Protein AF-W6KT98-F1 (afdb_monomer)

Nearest PDB structures (foldseek):
  7ukf-assembly1_A  TM=5.021E-01  e=7.028E-02  Homo sapiens
  8vch-assembly1_D  TM=4.682E-01  e=1.163E+00  Rattus norvegicus
  5wie-assembly1_B  TM=5.072E-01  e=1.696E+00  Rattus norvegicus
  7wf4-assembly1_D  TM=5.055E-01  e=7.282E+00  Homo sapiens

Foldseek 3Di:
DDDDDDPPDDPPPPDDDPCPVVVVVLVLLVLVLVVVVVPDPVVSLVVLVVLLVLLVVLVVLVVVQVVVQVDPDLQSRASPDPSLVSQLVSLVVLVVVLVVSLVSDPCNVVSCPDPVVVLSCQASVLSPVLVVVCVVPVVSRSHDGPSVSSVVVSVSSVVSSCVDPVNVVVVVVVVVVVVVVVVVVVVVVVVVVVVVVVVVVVVPPDD

Solvent-accessible surface area (backbone atoms only — not comparable to full-atom values): 11878 Å² total; per-residue (Å²): 133,80,91,79,78,82,81,87,77,79,85,78,79,88,74,82,85,83,52,73,71,58,51,59,64,52,44,57,58,46,50,54,35,52,62,46,42,75,77,36,76,67,56,30,53,50,51,52,50,51,52,41,49,51,49,50,48,51,41,49,50,52,53,51,37,57,59,72,58,79,55,94,48,67,88,74,38,55,50,53,76,68,56,40,53,53,48,30,53,49,29,51,52,55,43,52,50,52,52,53,50,51,71,72,43,89,56,47,68,62,49,57,71,28,70,69,42,48,47,49,48,63,31,22,50,57,41,42,53,30,48,58,41,36,75,81,39,71,74,34,50,39,66,80,67,63,49,73,56,50,56,58,55,43,53,50,49,50,54,54,51,57,67,32,70,70,46,43,51,48,50,54,50,52,50,54,50,49,52,51,51,50,54,50,52,54,50,54,52,51,52,52,52,51,50,52,60,57,55,61,63,72,72,74,78,83,129

Radius of gyration: 26.31 Å; Cα contacts (8 Å, |Δi|>4): 133; chains: 1; bounding box: 46×87×70 Å

Sequence (207 aa):
MLVNVLDCRTRVYYGDKHYSKQRKSVRSLRKFIEFLDQQHSSISIFGLLLHSFMEITSVGIYVWVLQSNHSQDIKKFTWGTSMFNVEVVFNAIFFLEWVLLFFLEEDKKRYFFSWLSFVNIMTSVPMIVLGVGALFNSNYRWGWVPMYLRVWWINNCVCVLLDYPQIVRCMVDMYRETCRFFSRLFRSHLYLYRNLSNGSVLHGKIH

Mean predicted aligned error: 14.94 Å

pLDDT: mean 70.17, std 17.93, range [27.48, 93.06]

Secondary structure (DSSP, 8-state):
----------------SS-TTHHHHHHHHHHHHHHHHTT-HHHHHHHHHHHHHHHHHHHHHHHHHHHHT----GGG----HHHHHHHHHHHHHHHHHHHHHHHH-S-HHHHHTSHHHHHHHHHHHHHHHHHHHHHH-GGGGG----GGGGHHHHHHHHHHHHTSHHHHHHHHHHHHHHHHHHHHHHHHHHHHHHHHHHHTTSSS---

Structure (mmCIF, N/CA/C/O backbone):
data_AF-W6KT98-F1
#
_entry.id   AF-W6KT98-F1
#
loop_
_atom_site.group_PDB
_atom_site.id
_atom_site.type_symbol
_atom_site.label_atom_id
_atom_site.label_alt_id
_atom_site.label_comp_id
_atom_site.label_asym_id
_atom_site.label_entity_id
_atom_site.label_seq_id
_atom_site.pdbx_PDB_ins_code
_atom_site.Cartn_x
_atom_site.Cartn_y
_atom_site.Cartn_z
_atom_site.occupancy
_atom_site.B_iso_or_equiv
_atom_site.auth_seq_id
_atom_site.auth_comp_id
_atom_site.auth_asym_id
_atom_site.auth_atom_id
_atom_site.pdbx_PDB_model_num
ATOM 1 N N . MET A 1 1 ? -18.967 18.847 49.515 1.00 30.61 1 MET A N 1
ATOM 2 C CA . MET A 1 1 ? -18.255 17.637 49.959 1.00 30.61 1 MET A CA 1
ATOM 3 C C . MET A 1 1 ? -18.835 16.475 49.168 1.00 30.61 1 MET A C 1
ATOM 5 O O . MET A 1 1 ? -20.015 16.220 49.319 1.00 30.61 1 MET A O 1
ATOM 9 N N . LEU A 1 2 ? -18.022 15.922 48.256 1.00 27.48 2 LEU A N 1
ATOM 10 C CA . LEU A 1 2 ? -18.089 14.579 47.644 1.00 27.48 2 LEU A CA 1
ATOM 11 C C . LEU A 1 2 ? -19.420 14.167 46.976 1.00 27.48 2 LEU A C 1
ATOM 13 O O . LEU A 1 2 ? -20.413 13.890 47.629 1.00 27.48 2 LEU A O 1
ATOM 17 N N . VAL A 1 3 ? -19.504 14.233 45.642 1.00 35.09 3 VAL A N 1
ATOM 18 C CA . VAL A 1 3 ? -19.128 13.133 44.723 1.00 35.09 3 VAL A CA 1
ATOM 19 C C . VAL A 1 3 ? -19.853 11.846 45.101 1.00 35.09 3 VAL A C 1
ATOM 21 O O . VAL A 1 3 ? -19.394 11.117 45.969 1.00 35.09 3 VAL A O 1
ATOM 24 N N . ASN A 1 4 ? -20.931 11.539 44.380 1.00 29.14 4 ASN A N 1
ATOM 25 C CA . ASN A 1 4 ? -21.319 10.157 44.159 1.00 29.14 4 ASN A CA 1
ATOM 26 C C . ASN A 1 4 ? -21.681 9.949 42.685 1.00 29.14 4 ASN A C 1
ATOM 28 O O . ASN A 1 4 ? -22.719 10.392 42.207 1.00 29.14 4 ASN A O 1
ATOM 32 N N . VAL A 1 5 ? -20.726 9.310 42.000 1.00 34.66 5 VAL A N 1
ATOM 33 C CA . VAL A 1 5 ? -20.946 8.141 41.138 1.00 34.66 5 VAL A CA 1
ATOM 34 C C . VAL A 1 5 ? -21.940 8.393 39.999 1.00 34.66 5 VAL A C 1
ATOM 36 O O . VAL A 1 5 ? -23.138 8.189 40.126 1.00 34.66 5 VAL A O 1
ATOM 39 N N . LEU A 1 6 ? -21.464 8.954 38.882 1.00 32.56 6 LEU A N 1
ATOM 40 C CA . LEU A 1 6 ? -21.209 8.156 37.670 1.00 32.56 6 LEU A CA 1
ATOM 41 C C . LEU A 1 6 ? -22.359 7.182 37.394 1.00 32.56 6 LEU A C 1
ATOM 43 O O . LEU A 1 6 ? -22.221 5.969 37.555 1.00 32.56 6 LEU A O 1
ATOM 47 N N . ASP A 1 7 ? -23.485 7.758 36.968 1.00 31.22 7 ASP A N 1
ATOM 48 C CA . ASP A 1 7 ? -24.572 7.020 36.349 1.00 31.22 7 ASP A CA 1
ATOM 49 C C . ASP A 1 7 ? -24.042 6.350 35.077 1.00 31.22 7 ASP A C 1
ATOM 51 O O . ASP A 1 7 ? -23.757 6.947 34.033 1.00 31.22 7 ASP A O 1
ATOM 55 N N . CYS A 1 8 ? -23.797 5.066 35.264 1.00 35.16 8 CYS A N 1
ATOM 56 C CA . CYS A 1 8 ? -23.264 4.103 34.342 1.00 35.16 8 CYS A CA 1
ATOM 57 C C . CYS A 1 8 ? -24.349 3.727 33.327 1.00 35.16 8 CYS A C 1
ATOM 59 O O . CYS A 1 8 ? -24.854 2.611 33.390 1.00 35.16 8 CYS A O 1
ATOM 61 N N . ARG A 1 9 ? -24.757 4.621 32.406 1.00 32.59 9 ARG A N 1
ATOM 62 C CA . ARG A 1 9 ? -25.671 4.229 31.304 1.00 32.59 9 ARG A CA 1
ATOM 63 C C . ARG A 1 9 ? -25.881 5.244 30.173 1.00 32.59 9 ARG A C 1
ATOM 65 O O . ARG A 1 9 ? -27.004 5.534 29.787 1.00 32.59 9 ARG A O 1
ATOM 72 N N . THR A 1 10 ? -24.823 5.660 29.486 1.00 33.00 10 THR A N 1
ATOM 73 C CA . THR A 1 10 ? -24.976 6.159 28.103 1.00 33.00 10 THR A CA 1
ATOM 74 C C . THR A 1 10 ? -24.044 5.409 27.170 1.00 33.00 10 THR A C 1
ATOM 76 O O . THR A 1 10 ? -22.991 5.892 26.761 1.00 33.00 10 THR A O 1
ATOM 79 N N . ARG A 1 11 ? -24.450 4.179 26.832 1.00 32.22 11 ARG A N 1
ATOM 80 C CA . ARG A 1 11 ? -23.954 3.465 25.653 1.00 32.22 11 ARG A CA 1
ATOM 81 C C . ARG A 1 11 ? -24.539 4.192 24.438 1.00 32.22 11 ARG A C 1
ATOM 83 O O . ARG A 1 11 ? -25.644 3.886 24.002 1.00 32.22 11 ARG A O 1
ATOM 90 N N . VAL A 1 12 ? -23.846 5.222 23.959 1.00 35.53 12 VAL A N 1
ATOM 91 C CA . VAL A 1 12 ? -24.268 5.969 22.772 1.00 35.53 12 VAL A CA 1
ATOM 92 C C . VAL A 1 12 ? -24.052 5.071 21.554 1.00 35.53 12 VAL A C 1
ATOM 94 O O . VAL A 1 12 ? -22.944 4.935 21.043 1.00 35.53 12 VAL A O 1
ATOM 97 N N . TYR A 1 13 ? -25.122 4.399 21.129 1.00 36.22 13 TYR A N 1
ATOM 98 C CA . TYR A 1 13 ? -25.202 3.694 19.855 1.00 36.22 13 TYR A CA 1
ATOM 99 C C . TYR A 1 13 ? -25.266 4.733 18.724 1.00 36.22 13 TYR A C 1
ATOM 101 O O . TYR A 1 13 ? -26.342 5.078 18.246 1.00 36.22 13 TYR A O 1
ATOM 109 N N . TYR A 1 14 ? -24.112 5.235 18.278 1.00 35.78 14 TYR A N 1
ATOM 110 C CA . TYR A 1 14 ? -24.014 5.885 16.969 1.00 35.78 14 TYR A CA 1
ATOM 111 C C . TYR A 1 14 ? -23.917 4.806 15.898 1.00 35.78 14 TYR A C 1
ATOM 113 O O . TYR A 1 14 ? -22.847 4.402 15.452 1.00 35.78 14 TYR A O 1
ATOM 121 N N . GLY A 1 15 ? -25.070 4.298 15.505 1.00 47.78 15 GLY A N 1
ATOM 122 C CA . GLY A 1 15 ? -25.183 3.508 14.302 1.00 47.78 15 GLY A CA 1
ATOM 123 C C . GLY A 1 15 ? -26.566 3.705 13.749 1.00 47.78 15 GLY A C 1
ATOM 124 O O . GLY A 1 15 ? -27.489 3.090 14.261 1.00 47.78 15 GLY A O 1
ATOM 125 N N . ASP A 1 16 ? -26.701 4.504 12.688 1.00 36.25 16 ASP A N 1
ATOM 126 C CA . ASP A 1 16 ? -27.727 4.151 11.723 1.00 36.25 16 ASP A CA 1
ATOM 127 C C . ASP A 1 16 ? -27.457 4.600 10.276 1.00 36.25 16 ASP A C 1
ATOM 129 O O . ASP A 1 16 ? -27.224 5.759 9.940 1.00 36.25 16 ASP A O 1
ATOM 133 N N . LYS A 1 17 ? -27.535 3.573 9.428 1.00 34.72 17 LY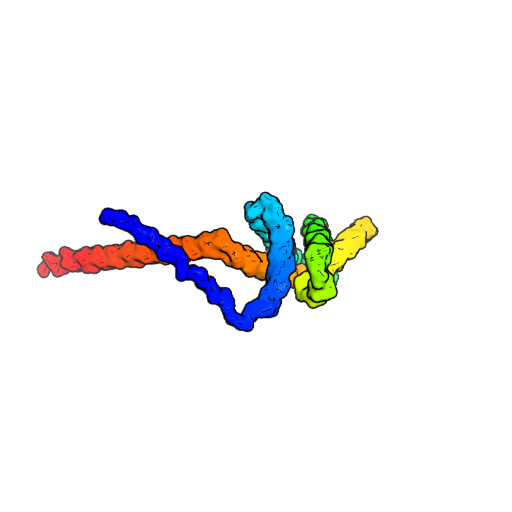S A N 1
ATOM 134 C CA . LYS A 1 17 ? -27.972 3.522 8.025 1.00 34.72 17 LYS A CA 1
ATOM 135 C C . LYS A 1 17 ? -27.060 3.957 6.877 1.00 34.72 17 LYS A C 1
ATOM 137 O O . LYS A 1 17 ? -27.151 3.299 5.843 1.00 34.72 17 LYS A O 1
ATOM 142 N N . HIS A 1 18 ? -26.104 4.876 7.023 1.00 36.34 18 HIS A N 1
ATOM 143 C CA . HIS A 1 18 ? -25.183 5.182 5.900 1.00 36.34 18 HIS A CA 1
ATOM 144 C C . HIS A 1 18 ? -23.906 4.314 5.827 1.00 36.34 18 HIS A C 1
ATOM 146 O O . HIS A 1 18 ? -23.248 4.265 4.790 1.00 36.34 18 HIS A O 1
ATOM 152 N N . TYR A 1 19 ? -23.595 3.542 6.875 1.00 42.06 19 TYR A N 1
ATOM 153 C CA . TYR A 1 19 ? -22.305 2.842 7.036 1.00 42.06 19 TYR A CA 1
ATOM 154 C C . TYR A 1 19 ? -22.307 1.338 6.698 1.00 42.06 19 TYR A C 1
ATOM 156 O O . TYR A 1 19 ? -21.303 0.647 6.885 1.00 42.06 19 TYR A O 1
ATOM 164 N N . SER A 1 20 ? -23.412 0.777 6.196 1.00 38.91 20 SER A N 1
ATOM 165 C CA . SER A 1 20 ? -23.552 -0.683 6.027 1.00 38.91 20 SER A CA 1
ATOM 166 C C . SER A 1 20 ? -22.612 -1.289 4.970 1.00 38.91 20 SER A C 1
ATOM 168 O O . SER A 1 20 ? -22.217 -2.452 5.096 1.00 38.91 20 SER A O 1
ATOM 170 N N . LYS A 1 21 ? -22.199 -0.510 3.957 1.00 45.62 21 LYS A N 1
ATOM 171 C CA . LYS A 1 21 ? -21.169 -0.922 2.984 1.00 45.62 21 LYS A CA 1
ATOM 172 C C . LYS A 1 21 ? -19.755 -0.853 3.571 1.00 45.62 21 LYS A C 1
ATOM 174 O O . LYS A 1 21 ? -18.998 -1.804 3.397 1.00 45.62 21 LYS A O 1
ATOM 179 N N . GLN A 1 22 ? -19.435 0.206 4.318 1.00 45.59 22 GLN A N 1
ATOM 180 C CA . GLN A 1 22 ? -18.117 0.415 4.936 1.00 45.59 22 GLN A CA 1
ATOM 181 C C . GLN A 1 22 ? -17.840 -0.595 6.063 1.00 45.59 22 GLN A C 1
ATOM 183 O O . GLN A 1 22 ? -16.713 -1.037 6.254 1.00 45.59 22 GLN A O 1
ATOM 188 N N . ARG A 1 23 ? -18.890 -1.086 6.737 1.00 49.34 23 ARG A N 1
ATOM 189 C CA . ARG A 1 23 ? -18.781 -2.140 7.759 1.00 49.34 23 ARG A CA 1
ATOM 190 C C . ARG A 1 23 ? -18.145 -3.439 7.258 1.00 49.34 23 ARG A C 1
ATOM 192 O O . ARG A 1 23 ? -17.562 -4.157 8.060 1.00 49.34 23 ARG A O 1
ATOM 199 N N . LYS A 1 24 ? -18.275 -3.778 5.970 1.00 52.25 24 LYS A N 1
ATOM 200 C CA . LYS A 1 24 ? -17.775 -5.055 5.424 1.00 52.25 24 LYS A CA 1
ATOM 201 C C . LYS A 1 24 ? -16.270 -5.037 5.171 1.00 52.25 24 LYS A C 1
ATOM 203 O O . LYS A 1 24 ? -15.622 -6.029 5.466 1.00 52.25 24 LYS A O 1
ATOM 208 N N . SER A 1 25 ? -15.728 -3.922 4.684 1.00 51.62 25 SER A N 1
ATOM 209 C CA . SER A 1 25 ? -14.281 -3.721 4.547 1.00 51.62 25 SER A CA 1
ATOM 210 C C . SER A 1 25 ? -13.599 -3.527 5.898 1.00 51.62 25 SER A C 1
ATOM 212 O O . SER A 1 25 ? -12.539 -4.085 6.151 1.00 51.62 25 SER A O 1
ATOM 214 N N . VAL A 1 26 ? -14.245 -2.785 6.800 1.00 53.91 26 VAL A N 1
ATOM 215 C CA . VAL A 1 26 ? -13.777 -2.610 8.180 1.00 53.91 26 VAL A CA 1
ATOM 216 C C . VAL A 1 26 ? -13.751 -3.950 8.922 1.00 53.91 26 VAL A C 1
ATOM 218 O O . VAL A 1 26 ? -12.885 -4.155 9.764 1.00 53.91 26 VAL A O 1
ATOM 221 N N . ARG A 1 27 ? -14.642 -4.896 8.587 1.00 55.66 27 ARG A N 1
ATOM 222 C CA . ARG A 1 27 ? -14.673 -6.231 9.203 1.00 55.66 27 ARG A CA 1
ATOM 223 C C . ARG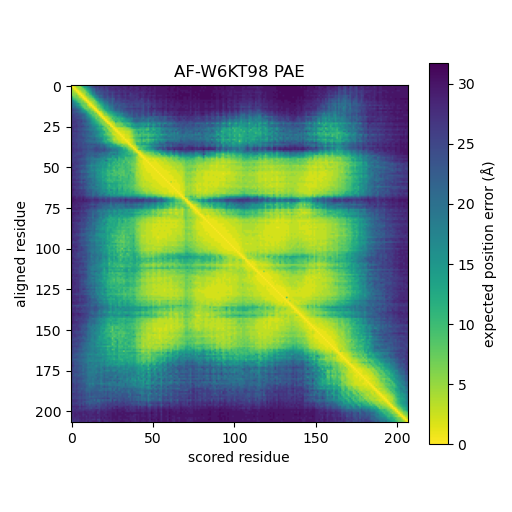 A 1 27 ? -13.430 -7.069 8.897 1.00 55.66 27 ARG A C 1
ATOM 225 O O . ARG A 1 27 ? -12.999 -7.772 9.797 1.00 55.66 27 ARG A O 1
ATOM 232 N N . SER A 1 28 ? -12.842 -6.993 7.702 1.00 57.75 28 SER A N 1
ATOM 233 C CA . SER A 1 28 ? -11.657 -7.806 7.373 1.00 57.75 28 SER A CA 1
ATOM 234 C C . SER A 1 28 ? -10.399 -7.310 8.091 1.00 57.75 28 SER A C 1
ATOM 236 O O . SER A 1 28 ? -9.664 -8.101 8.672 1.00 57.75 28 SER A O 1
ATOM 238 N N . LEU A 1 29 ? -10.198 -5.987 8.146 1.00 59.06 29 LEU A N 1
ATOM 239 C CA . LEU A 1 29 ? -9.142 -5.382 8.971 1.00 59.06 29 LEU A CA 1
ATOM 240 C C . LEU A 1 29 ? -9.397 -5.612 10.464 1.00 59.06 29 LEU A C 1
ATOM 242 O O . LEU A 1 29 ? -8.475 -5.901 11.216 1.00 59.06 29 LEU A O 1
ATOM 246 N N . ARG A 1 30 ? -10.656 -5.546 10.909 1.00 58.66 30 ARG A N 1
ATOM 247 C CA . ARG A 1 30 ? -11.007 -5.863 12.295 1.00 58.66 30 ARG A CA 1
ATOM 248 C C . ARG A 1 30 ? -10.758 -7.334 12.627 1.00 58.66 30 ARG A C 1
ATOM 250 O O . ARG A 1 30 ? -10.292 -7.586 13.720 1.00 58.66 30 ARG A O 1
ATOM 257 N N . LYS A 1 31 ? -10.981 -8.277 11.707 1.00 60.28 31 LYS A N 1
ATOM 258 C CA . LYS A 1 31 ? -10.652 -9.702 11.895 1.00 60.28 31 LYS A CA 1
ATOM 259 C C . LYS A 1 31 ? -9.145 -9.948 12.009 1.00 60.28 31 LYS A C 1
ATOM 261 O O . LYS A 1 31 ? -8.730 -10.769 12.815 1.00 60.28 31 LYS A O 1
ATOM 266 N N . PHE A 1 32 ? -8.326 -9.219 11.253 1.00 59.78 32 PHE A N 1
ATOM 267 C CA . PHE A 1 32 ? -6.866 -9.229 11.420 1.00 59.78 32 PHE A CA 1
ATOM 268 C C . PHE A 1 32 ? -6.441 -8.755 12.801 1.00 59.78 32 PHE A C 1
ATOM 270 O O . PHE A 1 32 ? -5.630 -9.387 13.469 1.00 59.78 32 PHE A O 1
ATOM 277 N N . ILE A 1 33 ? -7.033 -7.643 13.230 1.00 58.75 33 ILE A N 1
ATOM 278 C CA . ILE A 1 33 ? -6.798 -7.072 14.548 1.00 58.75 33 ILE A CA 1
ATOM 279 C C . ILE A 1 33 ? -7.309 -8.032 15.618 1.00 58.75 33 ILE A C 1
ATOM 281 O O . ILE A 1 33 ? -6.566 -8.266 16.548 1.00 58.75 33 ILE A O 1
ATOM 285 N N . GLU A 1 34 ? -8.493 -8.634 15.482 1.00 57.25 34 GLU A N 1
ATOM 286 C CA . GLU A 1 34 ? -9.053 -9.635 16.409 1.00 57.25 34 GLU A CA 1
ATOM 287 C C . GLU A 1 34 ? -8.176 -10.895 16.493 1.00 57.25 34 GLU A C 1
ATOM 289 O O . GLU A 1 34 ? -8.015 -11.464 17.568 1.00 57.25 34 GLU A O 1
ATOM 294 N N . PHE A 1 35 ? -7.550 -11.305 15.387 1.00 56.81 35 PHE A N 1
ATOM 295 C CA . PHE A 1 35 ? -6.552 -12.374 15.390 1.00 56.81 35 PHE A CA 1
ATOM 296 C C . PHE A 1 35 ? -5.273 -11.963 16.143 1.00 56.81 35 PHE A C 1
ATOM 298 O O . PHE A 1 35 ? -4.755 -12.738 16.942 1.00 56.81 35 PHE A O 1
ATOM 305 N N . LEU A 1 36 ? -4.791 -10.728 15.959 1.00 51.81 36 LEU A N 1
ATOM 306 C CA . LEU A 1 36 ? -3.693 -10.163 16.762 1.00 51.81 36 LEU A CA 1
ATOM 307 C C . LEU A 1 36 ? -4.096 -9.917 18.235 1.00 51.81 36 LEU A C 1
ATOM 309 O O . LEU A 1 36 ? -3.251 -9.950 19.131 1.00 51.81 36 LEU A O 1
ATOM 313 N N . ASP A 1 37 ? -5.383 -9.679 18.494 1.00 48.16 37 ASP A N 1
ATOM 314 C CA . ASP A 1 37 ? -5.988 -9.384 19.799 1.00 48.16 37 ASP A CA 1
ATOM 315 C C . ASP A 1 37 ? -6.080 -10.626 20.686 1.00 48.16 37 ASP A C 1
ATOM 317 O O . ASP A 1 37 ? -6.163 -10.505 21.906 1.00 48.16 37 ASP A O 1
ATOM 321 N N . GLN A 1 38 ? -5.968 -11.827 20.107 1.00 49.34 38 GLN A N 1
ATOM 322 C CA . GLN A 1 38 ? -6.012 -13.079 20.860 1.00 49.34 38 GLN A CA 1
ATOM 323 C C . GLN A 1 38 ? -4.875 -13.214 21.894 1.00 49.34 38 GLN A C 1
ATOM 325 O O . GLN A 1 38 ? -4.933 -14.121 22.723 1.00 49.34 38 GLN A O 1
ATOM 330 N N . GLN A 1 39 ? -3.889 -12.298 21.917 1.00 45.81 39 GLN A N 1
ATOM 331 C CA . GLN A 1 39 ? -2.902 -12.246 22.999 1.00 45.81 39 GLN A CA 1
ATOM 332 C C . GLN A 1 39 ? -2.524 -10.863 23.568 1.00 45.81 39 GLN A C 1
ATOM 334 O O . GLN A 1 39 ? -2.200 -10.832 24.751 1.00 45.81 39 GLN A O 1
ATOM 339 N N . HIS A 1 40 ? -2.595 -9.720 22.861 1.00 49.78 40 HIS A N 1
ATOM 340 C CA . HIS A 1 40 ? -2.201 -8.421 23.455 1.00 49.78 40 HIS A CA 1
ATOM 341 C C . HIS A 1 40 ? -2.820 -7.175 22.768 1.00 49.78 40 HIS A C 1
ATOM 343 O O . HIS A 1 40 ? -2.378 -6.758 21.698 1.00 49.78 40 HIS A O 1
ATOM 349 N N . SER A 1 41 ? -3.740 -6.486 23.458 1.00 56.66 41 SER A N 1
ATOM 350 C CA . SER A 1 41 ? -4.435 -5.242 23.031 1.00 56.66 41 SER A CA 1
ATOM 351 C C . SER A 1 41 ? -3.522 -4.094 22.541 1.00 56.66 41 SER A C 1
ATOM 353 O O . SER A 1 41 ? -3.924 -3.296 21.695 1.00 56.66 41 SER A O 1
ATOM 355 N N . SER A 1 42 ? -2.274 -4.012 23.018 1.00 58.84 42 SER A N 1
ATOM 356 C CA . SER A 1 42 ? -1.310 -2.988 22.576 1.00 58.84 42 SER A CA 1
ATOM 357 C C . SER A 1 42 ? -0.592 -3.346 21.268 1.00 58.84 42 SER A C 1
ATOM 359 O O . SER A 1 42 ? -0.173 -2.454 20.530 1.00 58.84 42 SER A O 1
ATOM 361 N N . ILE A 1 43 ? -0.444 -4.641 20.965 1.00 61.22 43 ILE A N 1
ATOM 362 C CA . ILE A 1 43 ? 0.289 -5.123 19.783 1.00 61.22 43 ILE A CA 1
ATOM 363 C C . ILE A 1 43 ? -0.542 -4.903 18.516 1.00 61.22 43 ILE A C 1
ATOM 365 O O . ILE A 1 43 ? 0.007 -4.534 17.480 1.00 61.22 43 ILE A O 1
ATOM 369 N N . SER A 1 44 ? -1.866 -5.039 18.602 1.00 66.31 44 SER A N 1
ATOM 370 C CA . SER A 1 44 ? -2.768 -4.814 17.469 1.00 66.31 44 SER A CA 1
ATOM 371 C C . SER A 1 44 ? -2.826 -3.341 17.039 1.00 66.31 44 SER A C 1
ATOM 373 O O . SER A 1 44 ? -2.804 -3.049 15.844 1.00 66.31 44 SER A O 1
ATOM 375 N N . ILE A 1 45 ? -2.796 -2.401 17.991 1.00 68.75 45 ILE A N 1
ATOM 376 C CA . ILE A 1 45 ? -2.711 -0.959 17.700 1.00 68.75 45 ILE A CA 1
ATOM 377 C C . ILE A 1 45 ? -1.353 -0.610 17.098 1.00 68.75 45 ILE A C 1
ATOM 379 O O . ILE A 1 45 ? -1.295 0.123 16.114 1.00 68.75 45 ILE A O 1
ATOM 383 N N . PHE A 1 46 ? -0.264 -1.145 17.657 1.00 75.88 46 PHE A N 1
ATOM 384 C CA . PHE A 1 46 ? 1.073 -0.922 17.112 1.00 75.88 46 PHE A CA 1
ATOM 385 C C . PHE A 1 46 ? 1.197 -1.463 15.683 1.00 75.88 46 PHE A C 1
ATOM 387 O O . PHE A 1 46 ? 1.709 -0.762 14.815 1.00 75.88 46 PHE A O 1
ATOM 394 N N . GLY A 1 47 ? 0.664 -2.657 15.410 1.00 75.94 47 GLY A N 1
ATOM 395 C CA . GLY A 1 47 ? 0.612 -3.232 14.066 1.00 75.94 47 GLY A CA 1
ATOM 396 C C . GLY A 1 47 ? -0.188 -2.369 13.090 1.00 75.94 47 GLY A C 1
ATOM 397 O O . GLY A 1 47 ? 0.292 -2.081 11.996 1.00 75.94 47 GLY A O 1
ATOM 398 N N . LEU A 1 48 ? -1.361 -1.874 13.502 1.00 76.62 48 LEU A N 1
ATOM 399 C CA . LEU A 1 48 ? -2.179 -0.982 12.675 1.00 76.62 48 LEU A CA 1
ATOM 400 C C . LEU A 1 48 ? -1.485 0.363 12.408 1.00 76.62 48 LEU A C 1
ATOM 402 O O . LEU A 1 48 ? -1.545 0.873 11.288 1.00 76.62 48 LEU A O 1
ATOM 406 N N . LEU A 1 49 ? -0.815 0.938 13.410 1.00 81.19 49 LEU A N 1
ATOM 407 C CA . LEU A 1 49 ? -0.040 2.172 13.264 1.00 81.19 49 LEU A CA 1
ATOM 408 C C . LEU A 1 49 ? 1.170 1.974 12.351 1.00 81.19 49 LEU A C 1
ATOM 410 O O . LEU A 1 49 ? 1.410 2.810 11.484 1.00 81.19 49 LE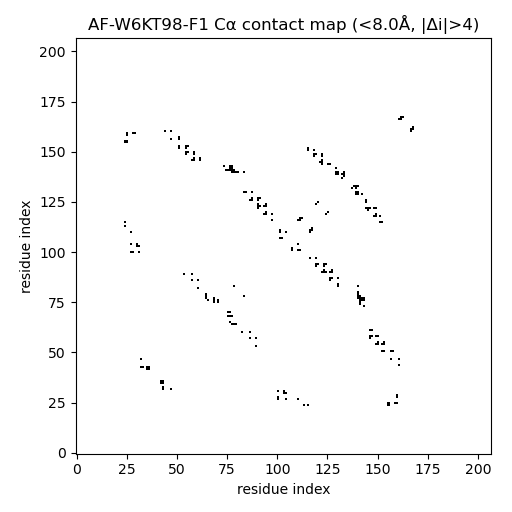U A O 1
ATOM 414 N N . LEU A 1 50 ? 1.898 0.866 12.507 1.00 85.25 50 LEU A N 1
ATOM 415 C CA . LEU A 1 50 ? 3.036 0.523 11.660 1.00 85.25 50 LEU A CA 1
ATOM 416 C C . LEU A 1 50 ? 2.593 0.319 10.208 1.00 85.25 50 LEU A C 1
ATOM 418 O O . LEU A 1 50 ? 3.197 0.892 9.305 1.00 85.25 50 LEU A O 1
ATOM 422 N N . HIS A 1 51 ? 1.508 -0.425 9.983 1.00 85.81 51 HIS A N 1
ATOM 423 C CA . HIS A 1 51 ? 0.920 -0.600 8.656 1.00 85.81 51 HIS A CA 1
ATOM 424 C C . HIS A 1 51 ? 0.502 0.745 8.046 1.00 85.81 51 HIS A C 1
ATOM 426 O O . HIS A 1 51 ? 0.886 1.068 6.924 1.00 85.81 5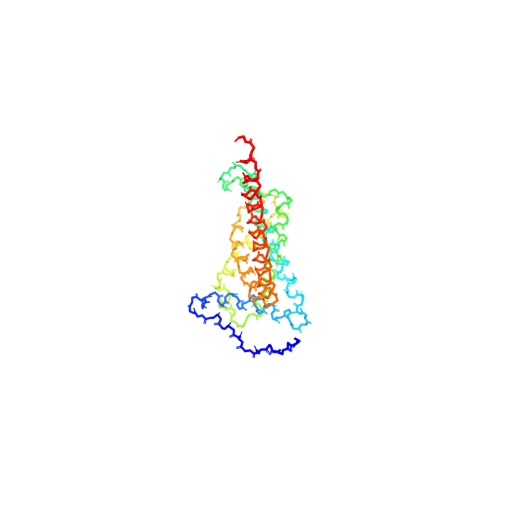1 HIS A O 1
ATOM 432 N N . SER A 1 52 ? -0.191 1.587 8.820 1.00 83.00 52 SER A N 1
ATOM 433 C CA . SER A 1 52 ? -0.583 2.934 8.381 1.00 83.00 52 SER A CA 1
ATOM 434 C C . SER A 1 52 ? 0.630 3.795 8.020 1.00 83.00 52 SER A C 1
ATOM 436 O O . SER A 1 52 ? 0.608 4.505 7.018 1.00 83.00 52 SER A O 1
ATOM 438 N N . PHE A 1 53 ? 1.701 3.725 8.812 1.00 87.56 53 PHE A N 1
ATOM 439 C CA . PHE A 1 53 ? 2.939 4.455 8.561 1.00 87.56 53 PHE A CA 1
ATOM 440 C C . PHE A 1 53 ? 3.632 3.980 7.280 1.00 87.56 53 PHE A C 1
ATOM 442 O O . PHE A 1 53 ? 4.078 4.812 6.488 1.00 87.56 53 PHE A O 1
ATOM 449 N N . MET A 1 54 ? 3.686 2.668 7.036 1.00 89.19 54 MET A N 1
ATOM 450 C CA . MET A 1 54 ? 4.224 2.114 5.790 1.00 89.19 54 MET A CA 1
ATOM 451 C C . MET A 1 54 ? 3.406 2.569 4.575 1.00 89.19 54 MET A C 1
ATOM 453 O O . MET A 1 54 ? 3.991 3.007 3.587 1.00 89.19 54 MET A O 1
ATOM 457 N N . GLU A 1 55 ? 2.070 2.541 4.651 1.00 86.69 55 GLU A N 1
ATOM 458 C CA . GLU A 1 55 ? 1.197 3.005 3.560 1.00 86.69 55 GLU A CA 1
ATOM 459 C C . GLU A 1 55 ? 1.376 4.508 3.285 1.00 86.69 55 GLU A C 1
ATOM 461 O O . GLU A 1 55 ? 1.515 4.922 2.133 1.00 86.69 55 GLU A O 1
ATOM 466 N N . ILE A 1 56 ? 1.459 5.338 4.335 1.00 89.25 56 ILE A N 1
ATOM 467 C CA . ILE A 1 56 ? 1.754 6.777 4.207 1.00 89.25 56 ILE A CA 1
ATOM 468 C C . ILE A 1 56 ? 3.127 6.995 3.568 1.00 89.25 56 ILE A C 1
ATOM 470 O O . ILE A 1 56 ? 3.265 7.843 2.687 1.00 89.25 56 ILE A O 1
ATOM 474 N N . THR A 1 57 ? 4.134 6.228 3.988 1.00 90.38 57 THR A N 1
ATOM 475 C CA . THR A 1 57 ? 5.495 6.335 3.452 1.00 90.38 57 THR A CA 1
ATOM 476 C C . THR A 1 57 ? 5.525 5.957 1.975 1.00 90.38 57 THR A C 1
ATOM 478 O O . THR A 1 57 ? 6.123 6.684 1.189 1.00 90.38 57 THR A O 1
ATOM 481 N N . SER A 1 58 ? 4.829 4.889 1.576 1.00 89.44 58 SER A N 1
ATOM 482 C CA . SER A 1 58 ? 4.740 4.476 0.171 1.00 89.44 58 SER A CA 1
ATOM 483 C C . SER A 1 58 ? 4.071 5.545 -0.703 1.00 89.44 58 SER A C 1
ATOM 485 O O . SER A 1 58 ? 4.603 5.968 -1.731 1.00 89.44 58 SER A O 1
ATOM 487 N N . VAL A 1 59 ? 2.940 6.100 -0.253 1.00 88.88 59 VAL A N 1
ATOM 488 C CA . VAL A 1 59 ? 2.293 7.218 -0.961 1.00 88.88 59 VAL A CA 1
ATOM 489 C C . VAL A 1 59 ? 3.208 8.449 -1.008 1.00 88.88 59 VAL A C 1
ATOM 491 O O . VAL A 1 59 ? 3.285 9.118 -2.039 1.00 88.88 59 VAL A O 1
ATOM 494 N N . GLY A 1 60 ? 3.938 8.734 0.072 1.00 88.88 60 GLY A N 1
ATOM 495 C CA . GLY A 1 60 ? 4.913 9.823 0.135 1.00 88.88 60 GLY A CA 1
ATOM 496 C C . GLY A 1 60 ? 6.052 9.661 -0.873 1.00 88.88 60 GLY A C 1
ATOM 497 O O . GLY A 1 60 ? 6.366 10.610 -1.592 1.00 88.88 60 GLY A O 1
ATOM 498 N N . ILE A 1 61 ? 6.618 8.455 -0.989 1.00 89.00 61 ILE A N 1
ATOM 499 C CA . ILE A 1 61 ? 7.636 8.120 -1.993 1.00 89.00 61 ILE A CA 1
ATOM 500 C C . ILE A 1 61 ? 7.070 8.323 -3.399 1.00 89.00 61 ILE A C 1
ATOM 502 O O . ILE A 1 61 ? 7.712 8.965 -4.229 1.00 89.00 61 ILE A O 1
ATOM 506 N N . TYR A 1 62 ? 5.854 7.843 -3.667 1.00 88.25 62 TYR A N 1
ATOM 507 C CA . TYR A 1 62 ? 5.211 8.028 -4.966 1.00 88.25 62 TYR A CA 1
ATOM 508 C C . TYR A 1 62 ? 5.049 9.510 -5.336 1.00 88.25 62 TYR A C 1
ATOM 510 O O . TYR A 1 62 ? 5.401 9.908 -6.448 1.00 88.25 62 TYR A O 1
ATOM 518 N N . VAL A 1 63 ? 4.567 10.345 -4.409 1.00 88.06 63 VAL A N 1
ATOM 519 C CA . VAL A 1 63 ? 4.424 11.795 -4.627 1.00 88.06 63 VAL A CA 1
ATOM 520 C C . VAL A 1 63 ? 5.784 12.452 -4.860 1.00 88.06 63 VAL A C 1
ATOM 522 O O . VAL A 1 63 ? 5.924 13.255 -5.782 1.00 88.06 63 VAL A O 1
ATOM 525 N N . TRP A 1 64 ? 6.795 12.080 -4.075 1.00 88.50 64 TRP A N 1
ATOM 526 C CA . TRP A 1 64 ? 8.155 12.591 -4.223 1.00 88.50 64 TRP A CA 1
ATOM 527 C C . TRP A 1 64 ? 8.750 12.263 -5.597 1.00 88.50 64 TRP A C 1
ATOM 529 O O . TRP A 1 64 ? 9.298 13.136 -6.275 1.00 88.50 64 TRP A O 1
ATOM 539 N N . VAL A 1 65 ? 8.618 11.010 -6.036 1.00 86.06 65 VAL A N 1
ATOM 540 C CA . VAL A 1 65 ? 9.091 10.543 -7.346 1.00 86.06 65 VAL A CA 1
ATOM 541 C C . VAL A 1 65 ? 8.331 11.243 -8.474 1.00 86.06 65 VAL A C 1
ATOM 543 O O . VAL A 1 65 ? 8.935 11.625 -9.477 1.00 86.06 65 VAL A O 1
ATOM 546 N N . LEU A 1 66 ? 7.026 11.468 -8.312 1.00 84.94 66 LEU A N 1
ATOM 547 C CA . LEU A 1 66 ? 6.216 12.191 -9.291 1.00 84.94 66 LEU A CA 1
ATOM 548 C C . LEU A 1 66 ? 6.667 13.652 -9.441 1.00 84.94 66 LEU A C 1
ATOM 550 O O . LEU A 1 66 ? 6.785 14.138 -10.563 1.00 84.94 66 LEU A O 1
ATOM 554 N N . GLN A 1 67 ? 6.960 14.337 -8.332 1.00 84.44 67 GLN A N 1
ATOM 555 C CA . GLN A 1 67 ? 7.483 15.708 -8.347 1.00 84.44 67 GLN A CA 1
ATOM 556 C C . GLN A 1 67 ? 8.890 15.775 -8.953 1.00 84.44 67 GLN A C 1
ATOM 558 O O . GLN A 1 67 ? 9.152 16.613 -9.813 1.00 84.44 67 GLN A O 1
ATOM 563 N N . SER A 1 68 ? 9.773 14.855 -8.558 1.00 82.06 68 SER A N 1
ATOM 564 C CA . SER A 1 68 ? 11.173 14.822 -9.005 1.00 82.06 68 SER A CA 1
ATOM 565 C C . SER A 1 68 ? 11.315 14.579 -10.508 1.00 82.06 68 SER A C 1
ATOM 567 O O . SER A 1 68 ? 12.250 15.077 -11.128 1.00 82.06 68 SER A O 1
ATOM 569 N N . ASN A 1 69 ? 10.389 13.830 -11.113 1.00 77.94 69 ASN A N 1
ATOM 570 C CA . ASN A 1 69 ? 10.459 13.501 -12.534 1.00 77.94 69 ASN A CA 1
ATOM 571 C C . ASN A 1 69 ? 10.066 14.659 -13.469 1.00 77.94 69 ASN A C 1
ATOM 573 O O . ASN A 1 69 ? 10.308 14.525 -14.665 1.00 77.94 69 ASN A O 1
ATOM 577 N N . HIS A 1 70 ? 9.507 15.775 -12.965 1.00 64.31 70 HIS A N 1
ATOM 578 C CA . HIS A 1 70 ? 9.195 17.045 -13.669 1.00 64.31 70 HIS A CA 1
ATOM 579 C C . HIS A 1 70 ? 8.459 16.970 -15.034 1.00 64.31 70 HIS A C 1
ATOM 581 O O . HIS A 1 70 ? 8.114 18.000 -15.608 1.00 64.31 70 HIS A O 1
ATOM 587 N N . SER A 1 71 ? 8.174 15.780 -15.556 1.00 54.19 71 SER A N 1
ATOM 588 C CA . SER A 1 71 ? 7.494 15.491 -16.811 1.00 54.19 71 SER A CA 1
ATOM 589 C C . SER A 1 71 ? 6.244 14.682 -16.499 1.00 54.19 71 SER A C 1
ATOM 591 O O . SER A 1 71 ? 6.321 13.601 -15.924 1.00 54.19 71 SER A O 1
ATOM 593 N N . GLN A 1 72 ? 5.090 15.191 -16.926 1.00 57.62 72 GLN A N 1
ATOM 594 C CA . GLN A 1 72 ? 3.788 14.521 -16.811 1.00 57.62 72 GLN A CA 1
ATOM 595 C C . GLN A 1 72 ? 3.658 13.283 -17.726 1.00 57.62 72 GLN A C 1
ATOM 597 O O . GLN A 1 72 ? 2.613 12.636 -17.756 1.00 57.62 72 GLN A O 1
ATOM 602 N N . ASP A 1 73 ? 4.715 12.937 -18.467 1.00 66.25 73 ASP A N 1
ATOM 603 C CA . ASP A 1 73 ? 4.757 11.768 -19.335 1.00 66.25 73 ASP A CA 1
ATOM 604 C C . ASP A 1 73 ? 5.044 10.490 -18.542 1.00 66.25 73 ASP A C 1
ATOM 606 O O . ASP A 1 73 ? 6.176 10.218 -18.136 1.00 66.25 73 ASP A O 1
ATOM 610 N N . ILE A 1 74 ? 4.027 9.632 -18.443 1.00 66.75 74 ILE A N 1
ATOM 611 C CA . ILE A 1 74 ? 4.105 8.287 -17.845 1.00 66.75 74 ILE A CA 1
ATOM 612 C C . ILE A 1 74 ? 5.229 7.451 -18.490 1.00 66.75 74 ILE A C 1
ATOM 614 O O . ILE A 1 74 ? 5.837 6.609 -17.839 1.00 66.75 74 ILE A O 1
ATOM 618 N N . LYS A 1 75 ? 5.560 7.716 -19.763 1.00 66.88 75 LYS A N 1
ATOM 619 C CA . LYS A 1 75 ? 6.606 7.004 -20.520 1.00 66.88 75 LYS A CA 1
ATOM 620 C C . LYS A 1 75 ? 8.039 7.319 -20.080 1.00 66.88 75 LYS A C 1
ATOM 622 O O . LYS A 1 75 ? 8.939 6.556 -20.414 1.00 66.88 75 LYS A O 1
ATOM 627 N N . LYS A 1 76 ? 8.267 8.436 -19.383 1.00 70.00 76 LYS A N 1
ATOM 628 C CA . LYS A 1 76 ? 9.591 8.843 -18.876 1.00 70.00 76 LYS A CA 1
ATOM 629 C C . LYS A 1 76 ? 9.720 8.647 -17.367 1.00 70.00 76 LYS A C 1
ATOM 631 O O . LYS A 1 76 ? 10.703 9.080 -16.775 1.00 70.00 76 LYS A O 1
ATOM 636 N N . PHE A 1 77 ? 8.723 8.020 -16.751 1.00 79.75 77 PHE A N 1
ATOM 637 C CA . PHE A 1 77 ? 8.697 7.802 -15.322 1.00 79.75 77 PHE A CA 1
ATOM 638 C C . PHE A 1 77 ? 9.840 6.869 -14.904 1.00 79.75 77 PHE A C 1
ATOM 640 O O . PHE A 1 77 ? 10.000 5.778 -15.448 1.00 79.75 77 PHE A O 1
ATOM 647 N N . THR A 1 78 ? 10.625 7.289 -13.917 1.00 83.69 78 THR A N 1
ATOM 648 C CA . THR A 1 78 ? 11.649 6.450 -13.296 1.00 83.69 78 THR A CA 1
ATOM 649 C C . THR A 1 78 ? 11.537 6.546 -11.787 1.00 83.69 78 THR A C 1
ATOM 651 O O . THR A 1 78 ? 11.459 7.635 -11.219 1.00 83.69 78 THR A O 1
ATOM 654 N N . TRP A 1 79 ? 11.520 5.392 -11.123 1.00 82.38 79 TRP A N 1
ATOM 655 C CA . TRP A 1 79 ? 11.468 5.332 -9.664 1.00 82.38 79 TRP A CA 1
ATOM 656 C C . TRP A 1 79 ? 12.778 5.794 -9.017 1.00 82.38 79 TRP A C 1
ATOM 658 O O . TRP A 1 79 ? 12.780 6.225 -7.870 1.00 82.38 79 TRP A O 1
ATOM 668 N N . GLY A 1 80 ? 13.904 5.710 -9.731 1.00 83.69 80 GLY A N 1
ATOM 669 C CA . GLY A 1 80 ? 15.230 5.799 -9.122 1.00 83.69 80 GLY A CA 1
ATOM 670 C C . GLY A 1 80 ? 15.549 4.565 -8.265 1.00 83.69 80 GLY A C 1
ATOM 671 O O . GLY A 1 80 ? 14.677 3.939 -7.670 1.00 83.69 80 GLY A O 1
ATOM 672 N N . THR A 1 81 ? 16.822 4.174 -8.207 1.00 84.00 81 THR A N 1
ATOM 673 C CA . THR A 1 81 ? 17.231 2.876 -7.633 1.00 84.00 81 THR A CA 1
ATOM 674 C C . THR A 1 81 ? 16.818 2.688 -6.170 1.00 84.00 81 THR A C 1
ATOM 676 O O . THR A 1 81 ? 16.317 1.627 -5.812 1.00 84.00 81 THR A O 1
ATOM 679 N N . SER A 1 82 ? 17.018 3.707 -5.327 1.00 87.69 82 SER A N 1
ATOM 680 C CA . SER A 1 82 ? 16.743 3.601 -3.887 1.00 87.69 82 SER A CA 1
ATOM 681 C C . SER A 1 82 ? 15.243 3.490 -3.601 1.00 87.69 82 SER A C 1
ATOM 683 O O . SER A 1 82 ? 14.802 2.536 -2.964 1.00 87.69 82 SER A O 1
ATOM 685 N N . MET A 1 83 ? 14.446 4.412 -4.152 1.00 89.25 83 MET A N 1
ATOM 686 C CA . MET A 1 83 ? 12.997 4.440 -3.937 1.00 89.25 83 MET A CA 1
ATOM 687 C C . MET A 1 83 ? 12.310 3.216 -4.543 1.00 89.25 83 MET A C 1
ATOM 689 O O . MET A 1 83 ? 11.413 2.658 -3.921 1.00 89.25 83 MET A O 1
ATOM 693 N N . PHE A 1 84 ? 12.775 2.745 -5.707 1.00 89.56 84 PHE A N 1
ATOM 694 C CA . PHE A 1 84 ? 12.292 1.504 -6.307 1.00 89.56 84 PHE A CA 1
ATOM 695 C C . PHE A 1 84 ? 12.461 0.311 -5.364 1.00 89.56 84 PHE A C 1
ATOM 697 O O . PHE A 1 84 ? 11.512 -0.433 -5.142 1.00 89.56 84 PHE A O 1
ATOM 704 N N . ASN A 1 85 ? 13.652 0.140 -4.783 1.00 89.44 85 ASN A N 1
ATOM 705 C CA . ASN A 1 85 ? 13.921 -0.981 -3.885 1.00 89.44 85 ASN A CA 1
ATOM 706 C C . ASN A 1 85 ? 13.040 -0.923 -2.630 1.00 89.44 85 ASN A C 1
ATOM 708 O O . ASN A 1 85 ? 12.485 -1.945 -2.233 1.00 89.44 85 ASN A O 1
ATOM 712 N N . VAL A 1 86 ? 12.882 0.263 -2.031 1.00 92.06 86 VAL A N 1
ATOM 713 C CA . VAL A 1 86 ? 12.007 0.458 -0.863 1.00 92.06 86 VAL A CA 1
ATOM 714 C C . VAL A 1 86 ? 10.556 0.120 -1.210 1.00 92.06 86 VAL A C 1
ATOM 716 O O . VAL A 1 86 ? 9.916 -0.642 -0.488 1.00 92.06 86 VAL A O 1
ATOM 719 N N . GLU A 1 87 ? 10.058 0.608 -2.345 1.00 91.56 87 GLU A N 1
ATOM 720 C CA . GLU A 1 87 ? 8.702 0.315 -2.810 1.00 91.56 87 GLU A CA 1
ATOM 721 C C . GLU A 1 87 ? 8.493 -1.173 -3.091 1.00 91.56 87 GLU A C 1
ATOM 723 O O . GLU A 1 87 ? 7.475 -1.729 -2.689 1.00 91.56 87 GLU A O 1
ATOM 728 N N . VAL A 1 88 ? 9.449 -1.864 -3.716 1.00 92.19 88 VAL A N 1
ATOM 729 C CA . VAL A 1 88 ? 9.351 -3.317 -3.930 1.00 92.19 88 VAL A CA 1
ATOM 730 C C . VAL A 1 88 ? 9.242 -4.058 -2.595 1.00 92.19 88 VAL A C 1
ATOM 732 O O . VAL A 1 88 ? 8.391 -4.938 -2.462 1.00 92.19 88 VAL A O 1
ATOM 735 N N . VAL A 1 89 ? 10.047 -3.686 -1.593 1.00 93.06 89 VAL A N 1
ATOM 736 C CA . VAL A 1 89 ? 10.001 -4.299 -0.255 1.00 93.06 89 VAL A CA 1
ATOM 737 C C . VAL A 1 89 ? 8.654 -4.048 0.420 1.00 93.06 89 VAL A C 1
ATOM 739 O O . VAL A 1 89 ? 8.034 -4.992 0.907 1.00 93.06 89 VAL A O 1
ATOM 742 N N . PHE A 1 90 ? 8.158 -2.810 0.406 1.00 92.44 90 PHE A N 1
ATOM 743 C CA . PHE A 1 90 ? 6.842 -2.493 0.959 1.00 92.44 90 PHE A CA 1
ATOM 744 C C . PHE A 1 90 ? 5.726 -3.263 0.252 1.00 92.44 90 PHE A C 1
ATOM 746 O O . PHE A 1 90 ? 4.918 -3.907 0.912 1.00 92.44 90 PHE A O 1
ATOM 753 N N . ASN A 1 91 ? 5.714 -3.291 -1.081 1.00 92.12 91 ASN A N 1
ATOM 754 C CA . ASN A 1 91 ? 4.705 -4.021 -1.849 1.00 92.12 91 ASN A CA 1
ATOM 755 C C . ASN A 1 91 ? 4.765 -5.537 -1.608 1.00 92.12 91 ASN A C 1
ATOM 757 O O . ASN A 1 91 ? 3.718 -6.181 -1.584 1.00 92.12 91 ASN A O 1
ATOM 761 N N . ALA A 1 92 ? 5.945 -6.106 -1.349 1.00 91.94 92 ALA A N 1
ATOM 762 C CA . ALA A 1 92 ? 6.066 -7.495 -0.913 1.00 91.94 92 ALA A CA 1
ATOM 763 C C . ALA A 1 92 ? 5.435 -7.722 0.473 1.00 91.94 92 ALA A C 1
ATOM 765 O O . ALA A 1 92 ? 4.678 -8.678 0.645 1.00 91.94 92 ALA A O 1
ATOM 766 N N . ILE A 1 93 ? 5.683 -6.830 1.438 1.00 91.06 93 ILE A N 1
ATOM 767 C CA . ILE A 1 93 ? 5.070 -6.888 2.776 1.00 91.06 93 ILE A CA 1
ATOM 768 C C . ILE A 1 93 ? 3.543 -6.780 2.672 1.00 91.06 93 ILE A C 1
ATOM 770 O O . ILE A 1 93 ? 2.832 -7.633 3.199 1.00 91.06 93 ILE A O 1
ATOM 774 N N . PHE A 1 94 ? 3.031 -5.798 1.929 1.00 89.75 94 PHE A N 1
ATOM 775 C CA . PHE A 1 94 ? 1.593 -5.597 1.730 1.00 89.75 94 PHE A CA 1
ATOM 776 C C . PHE A 1 94 ? 0.921 -6.765 1.005 1.00 89.75 94 PHE A C 1
ATOM 778 O O . PHE A 1 94 ? -0.234 -7.107 1.276 1.00 89.75 94 PHE A O 1
ATOM 785 N N . PHE A 1 95 ? 1.632 -7.409 0.080 1.00 89.94 95 PHE A N 1
ATOM 786 C CA . PHE A 1 95 ? 1.143 -8.614 -0.572 1.00 89.94 95 PHE A CA 1
ATOM 787 C C . PHE A 1 95 ? 1.046 -9.783 0.412 1.00 89.94 95 PHE A C 1
ATOM 789 O O . PHE A 1 95 ? 0.007 -10.437 0.470 1.00 89.94 95 PHE A O 1
ATOM 796 N N . LEU A 1 96 ? 2.085 -10.017 1.221 1.00 88.88 96 LEU A N 1
ATOM 797 C CA . LEU A 1 96 ? 2.083 -11.066 2.245 1.00 88.88 96 LEU A CA 1
ATOM 798 C C . LEU A 1 96 ? 0.984 -10.848 3.286 1.00 88.88 96 LEU A C 1
ATOM 800 O O . LEU A 1 96 ? 0.278 -11.792 3.636 1.00 88.88 96 LEU A O 1
ATOM 804 N N . GLU A 1 97 ? 0.797 -9.610 3.736 1.00 85.00 97 GLU A N 1
ATOM 805 C CA . GLU A 1 97 ? -0.277 -9.252 4.658 1.00 85.00 97 GLU A CA 1
ATOM 806 C C . GLU A 1 97 ? -1.646 -9.550 4.047 1.00 85.00 97 GLU A C 1
ATOM 808 O O . GLU A 1 97 ? -2.471 -10.219 4.665 1.00 85.00 97 GLU A O 1
ATOM 813 N N . TRP A 1 98 ? -1.881 -9.158 2.796 1.00 87.00 98 TRP A N 1
ATOM 814 C CA . TRP A 1 98 ? -3.133 -9.476 2.115 1.00 87.00 98 TRP A C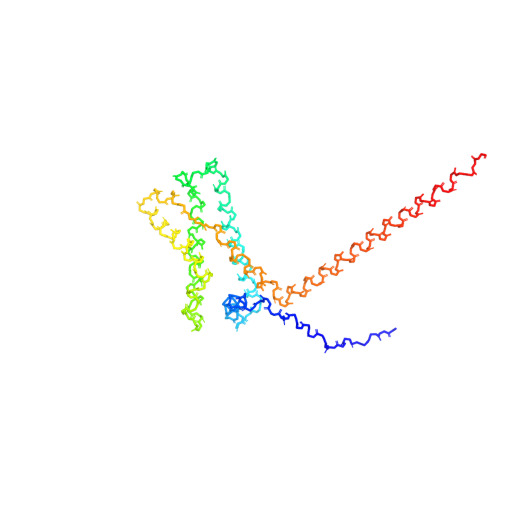A 1
ATOM 815 C C . TRP A 1 98 ? -3.356 -10.975 1.916 1.00 87.00 98 TRP A C 1
ATOM 817 O O . TRP A 1 98 ? -4.491 -11.429 2.066 1.00 87.00 98 TRP A O 1
ATOM 827 N N . VAL A 1 99 ? -2.306 -11.752 1.630 1.00 86.19 99 VAL A N 1
ATOM 828 C CA . VAL A 1 99 ? -2.389 -13.219 1.572 1.00 86.19 99 VAL A CA 1
ATOM 829 C C . VAL A 1 99 ? -2.782 -13.780 2.940 1.00 86.19 99 VAL A C 1
ATOM 831 O O . VAL A 1 99 ? -3.679 -14.618 3.018 1.00 86.19 99 VAL A O 1
ATOM 834 N N . LEU A 1 100 ? -2.178 -13.291 4.025 1.00 82.94 100 LEU A N 1
ATOM 835 C CA . LEU A 1 100 ? -2.529 -13.701 5.385 1.00 82.94 100 LEU A CA 1
ATOM 836 C C . LEU A 1 100 ? -4.002 -13.384 5.698 1.00 82.94 100 LEU A C 1
ATOM 838 O O . LEU A 1 100 ? -4.744 -14.260 6.139 1.0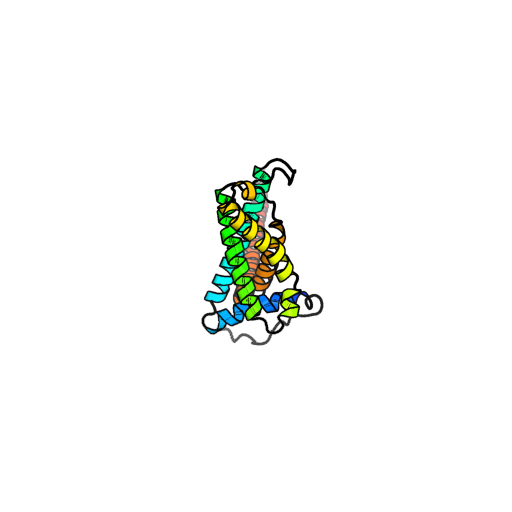0 82.94 100 LEU A O 1
ATOM 842 N N . LEU A 1 101 ? -4.455 -12.167 5.382 1.00 77.19 101 LEU A N 1
ATOM 843 C CA . LEU A 1 101 ? -5.855 -11.750 5.519 1.00 77.19 101 LEU A CA 1
ATOM 844 C C . LEU A 1 101 ? -6.805 -12.630 4.704 1.00 77.19 101 LEU A C 1
ATOM 846 O O . LEU A 1 101 ? -7.881 -12.992 5.176 1.00 77.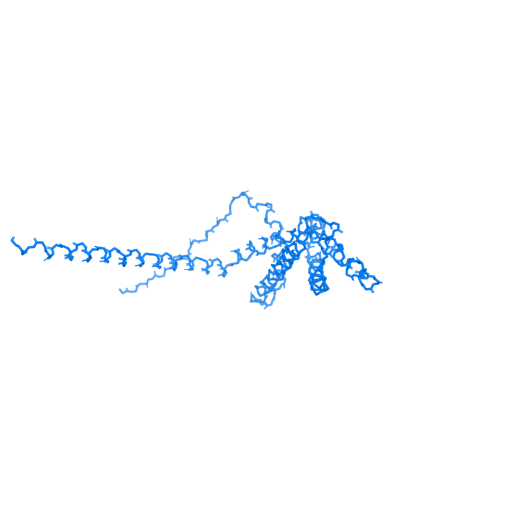19 101 LEU A O 1
ATOM 850 N N . PHE A 1 102 ? -6.399 -13.004 3.491 1.00 80.38 102 PHE A N 1
ATOM 851 C CA . PHE A 1 102 ? -7.176 -13.873 2.617 1.00 80.38 102 PHE A CA 1
ATOM 852 C C . PHE A 1 102 ? -7.386 -15.268 3.223 1.00 80.38 102 PHE A C 1
ATOM 854 O O . PHE A 1 102 ? -8.456 -15.853 3.051 1.00 80.38 102 PHE A O 1
ATOM 861 N N . PHE A 1 103 ? -6.399 -15.804 3.949 1.00 78.94 103 PHE A N 1
ATOM 862 C CA . PHE A 1 103 ? -6.534 -17.087 4.644 1.00 78.94 103 PHE A CA 1
ATOM 863 C C . PHE A 1 103 ? -7.387 -17.007 5.913 1.00 78.94 103 PHE A C 1
ATOM 865 O O . PHE A 1 103 ? -8.055 -17.988 6.238 1.00 78.94 103 PHE A O 1
ATOM 872 N N . LEU A 1 104 ? -7.386 -15.863 6.598 1.00 73.69 104 LEU A N 1
ATOM 873 C CA . LEU A 1 104 ? -8.159 -15.643 7.825 1.00 73.69 104 LEU A CA 1
ATOM 874 C C . LEU A 1 104 ? -9.643 -15.338 7.560 1.00 73.69 104 LEU A C 1
ATOM 876 O O . LEU A 1 104 ? -10.486 -15.529 8.437 1.00 73.69 104 LEU A O 1
ATOM 880 N N . GLU A 1 105 ? -9.993 -14.858 6.367 1.00 74.19 105 GLU A N 1
ATOM 881 C CA . GLU A 1 105 ? -11.373 -14.507 6.043 1.00 74.19 105 GLU A CA 1
ATOM 882 C C . GLU A 1 105 ? -12.219 -15.741 5.670 1.00 74.19 105 GLU A C 1
ATOM 884 O O . GLU A 1 105 ? -11.896 -16.510 4.764 1.00 74.19 105 GLU A O 1
ATOM 889 N N . GLU A 1 106 ? -13.361 -15.899 6.344 1.00 75.69 106 GLU A N 1
ATOM 890 C CA . GLU A 1 106 ? -14.288 -17.026 6.142 1.00 75.69 106 GLU A CA 1
ATOM 891 C C . GLU A 1 106 ? -14.914 -17.018 4.736 1.00 75.69 106 GLU A C 1
ATOM 893 O O . GLU A 1 106 ? -15.118 -18.068 4.127 1.00 75.69 106 GLU A O 1
ATOM 898 N N . ASP A 1 107 ? -15.193 -15.828 4.191 1.00 80.25 107 ASP A N 1
ATOM 899 C CA . ASP A 1 107 ? -15.803 -15.640 2.871 1.00 80.25 107 ASP A CA 1
ATOM 900 C C . ASP A 1 107 ? -14.764 -15.155 1.846 1.00 80.25 107 ASP A C 1
ATOM 902 O O . ASP A 1 107 ? -14.734 -13.993 1.422 1.00 80.25 107 ASP A O 1
ATOM 906 N N . LYS A 1 108 ? -13.884 -16.082 1.449 1.00 80.75 108 LYS A N 1
ATOM 907 C CA . LYS A 1 108 ? -12.746 -15.836 0.543 1.00 80.75 108 LYS A CA 1
ATOM 908 C C . LYS A 1 108 ? -13.150 -15.181 -0.774 1.00 80.75 108 LYS A C 1
ATOM 910 O O . LYS A 1 108 ? -12.471 -14.275 -1.249 1.00 80.75 108 LYS A O 1
ATOM 915 N N . LYS A 1 109 ? -14.269 -15.615 -1.370 1.00 81.00 109 LYS A N 1
ATOM 916 C CA . LYS A 1 109 ? -14.754 -15.077 -2.653 1.00 81.00 109 LYS A CA 1
ATOM 917 C C . LYS A 1 109 ? -15.110 -13.606 -2.505 1.00 81.00 109 LYS A C 1
ATOM 919 O O . LYS A 1 109 ? -14.671 -12.776 -3.295 1.00 81.00 109 LYS A O 1
ATOM 924 N N . ARG A 1 110 ? -15.865 -13.267 -1.463 1.00 76.81 110 ARG A N 1
ATOM 925 C CA . ARG A 1 110 ? -16.243 -11.883 -1.192 1.00 76.81 110 ARG A CA 1
ATOM 926 C C . ARG A 1 110 ? -15.036 -11.000 -0.901 1.00 76.81 110 ARG A C 1
ATOM 928 O O . ARG A 1 110 ? -15.009 -9.858 -1.353 1.00 76.81 110 ARG A O 1
ATOM 935 N N . TYR A 1 111 ? -14.069 -11.512 -0.147 1.00 75.31 111 TYR A N 1
ATOM 936 C CA . TYR A 1 111 ? -12.851 -10.777 0.164 1.00 75.31 111 TYR A CA 1
ATOM 937 C C . TYR A 1 111 ? -12.007 -10.527 -1.084 1.00 75.31 111 TYR A C 1
ATOM 939 O O . TYR A 1 111 ? -11.576 -9.400 -1.306 1.00 75.31 111 TYR A O 1
ATOM 947 N N . PHE A 1 112 ? -11.877 -11.529 -1.956 1.00 80.44 112 PHE A N 1
ATOM 948 C CA . PHE A 1 112 ? -11.178 -11.393 -3.232 1.00 80.44 112 PHE A CA 1
ATOM 949 C C . PHE A 1 112 ? -11.786 -10.307 -4.127 1.00 80.44 112 PHE A C 1
ATOM 951 O O . PHE A 1 112 ? -11.057 -9.494 -4.690 1.00 80.44 112 PHE A O 1
ATOM 958 N N . PHE A 1 113 ? -13.121 -10.253 -4.208 1.00 79.94 113 PHE A N 1
ATOM 959 C CA . PHE A 1 113 ? -13.863 -9.229 -4.957 1.00 79.94 113 PHE A CA 1
ATOM 960 C C . PHE A 1 113 ? -14.056 -7.911 -4.187 1.00 79.94 113 PHE A C 1
ATOM 962 O O . PHE A 1 113 ? -14.758 -7.012 -4.654 1.00 79.94 113 PHE A O 1
ATOM 969 N N . SER A 1 114 ? -13.461 -7.771 -3.000 1.00 80.00 114 SER A N 1
ATOM 970 C CA . SER A 1 114 ? -13.481 -6.515 -2.257 1.00 80.00 114 SER A CA 1
ATOM 971 C C . SER A 1 114 ? -12.629 -5.466 -2.961 1.00 80.00 114 SER A C 1
ATOM 973 O O . SER A 1 114 ? -11.571 -5.762 -3.515 1.00 80.00 114 SER A O 1
ATOM 975 N N . TRP A 1 115 ? -13.045 -4.206 -2.851 1.00 80.25 115 TRP A N 1
ATOM 976 C CA . TRP A 1 115 ? -12.279 -3.072 -3.362 1.00 80.25 115 TRP A CA 1
ATOM 977 C C . TRP A 1 115 ? -10.849 -3.020 -2.797 1.00 80.25 115 TRP A C 1
ATOM 979 O O . TRP A 1 115 ? -9.913 -2.708 -3.522 1.00 80.25 115 TRP A O 1
ATOM 989 N N . LEU A 1 116 ? -10.659 -3.404 -1.530 1.00 78.50 116 LEU A N 1
ATOM 990 C CA . LEU A 1 116 ? -9.334 -3.487 -0.896 1.00 78.50 116 LEU A CA 1
ATOM 991 C C . LEU A 1 116 ? -8.415 -4.511 -1.565 1.00 78.50 116 LEU A C 1
ATOM 993 O O . LEU A 1 116 ? -7.236 -4.246 -1.781 1.00 78.50 116 LEU A O 1
ATOM 997 N N . SER A 1 117 ? -8.975 -5.669 -1.909 1.00 83.12 117 SER A N 1
ATOM 998 C CA . SER A 1 117 ? -8.254 -6.736 -2.596 1.00 83.12 117 SER A CA 1
ATOM 999 C C . SER A 1 117 ? -7.869 -6.306 -4.008 1.00 83.12 117 SER A C 1
ATOM 1001 O O . SER A 1 117 ? -6.717 -6.453 -4.408 1.00 83.12 117 SER A O 1
ATOM 1003 N N . PHE A 1 118 ? -8.796 -5.665 -4.724 1.00 86.25 118 PHE A N 1
ATOM 1004 C CA . PHE A 1 118 ? -8.520 -5.091 -6.038 1.00 86.25 118 PHE A CA 1
ATOM 1005 C C . PHE A 1 118 ? -7.392 -4.052 -5.993 1.00 86.25 118 PHE A C 1
ATOM 1007 O O . PHE A 1 118 ? -6.439 -4.156 -6.762 1.00 86.25 118 PHE A O 1
ATOM 1014 N N . VAL A 1 119 ? -7.463 -3.089 -5.066 1.00 86.12 119 VAL A N 1
ATOM 1015 C CA . VAL A 1 119 ? -6.420 -2.067 -4.892 1.00 86.12 119 VAL A CA 1
ATOM 1016 C C . VAL A 1 119 ? -5.070 -2.718 -4.608 1.00 86.12 119 VAL A C 1
ATOM 1018 O O . VAL A 1 119 ? -4.093 -2.354 -5.252 1.00 86.12 119 VAL A O 1
ATOM 1021 N N . ASN A 1 120 ? -5.014 -3.703 -3.706 1.00 88.12 120 ASN A N 1
ATOM 1022 C CA . ASN A 1 120 ? -3.745 -4.329 -3.351 1.00 88.12 120 ASN A CA 1
ATOM 1023 C C . ASN A 1 120 ? -3.143 -5.157 -4.494 1.00 88.12 120 ASN A C 1
ATOM 1025 O O . ASN A 1 120 ? -1.931 -5.151 -4.680 1.00 88.12 120 ASN A O 1
ATOM 1029 N N . ILE A 1 121 ? -3.969 -5.842 -5.288 1.00 88.69 121 ILE A N 1
ATOM 1030 C CA . ILE A 1 121 ? -3.494 -6.569 -6.472 1.00 88.69 121 ILE A CA 1
ATOM 1031 C C . ILE A 1 121 ? -2.958 -5.583 -7.518 1.00 88.69 121 ILE A C 1
ATOM 1033 O O . ILE A 1 121 ? -1.875 -5.801 -8.053 1.00 88.69 121 ILE A O 1
ATOM 1037 N N . MET A 1 122 ? -3.675 -4.487 -7.780 1.00 89.69 122 MET A N 1
ATOM 1038 C CA . MET A 1 122 ? -3.307 -3.493 -8.799 1.00 89.69 122 MET A CA 1
ATOM 1039 C C . MET A 1 122 ? -2.049 -2.686 -8.458 1.00 89.69 122 MET A C 1
ATOM 1041 O O . MET A 1 122 ? -1.432 -2.125 -9.362 1.00 89.69 122 MET A O 1
ATOM 1045 N N . THR A 1 123 ? -1.661 -2.610 -7.185 1.00 89.00 123 THR A N 1
ATOM 1046 C CA . THR A 1 123 ? -0.429 -1.933 -6.755 1.00 89.00 123 THR A CA 1
ATOM 1047 C C . THR A 1 123 ? 0.698 -2.930 -6.506 1.00 89.00 123 THR A C 1
ATOM 1049 O O . THR A 1 123 ? 1.762 -2.823 -7.117 1.00 89.00 123 THR A O 1
ATOM 1052 N N . SER A 1 124 ? 0.455 -3.949 -5.681 1.00 89.88 124 SER A N 1
ATOM 1053 C CA . SER A 1 124 ? 1.499 -4.863 -5.220 1.00 89.88 124 SER A CA 1
ATOM 1054 C C . SER A 1 124 ? 1.984 -5.814 -6.308 1.00 89.88 124 SER A C 1
ATOM 1056 O O . SER A 1 124 ? 3.191 -5.989 -6.457 1.00 89.88 124 SER A O 1
ATOM 1058 N N . VAL A 1 125 ? 1.089 -6.402 -7.114 1.00 91.50 125 VAL A N 1
ATOM 1059 C CA . VAL A 1 125 ? 1.501 -7.388 -8.132 1.00 91.50 125 VAL A CA 1
ATOM 1060 C C . VAL A 1 125 ? 2.361 -6.746 -9.224 1.00 91.50 125 VAL A C 1
ATOM 1062 O O . VAL A 1 125 ? 3.456 -7.260 -9.461 1.00 91.50 125 VAL A O 1
ATOM 1065 N N . PRO A 1 126 ? 1.966 -5.621 -9.858 1.00 91.31 126 PRO A N 1
ATOM 1066 C CA . PRO A 1 126 ? 2.826 -4.960 -10.833 1.00 91.31 126 PRO A CA 1
ATOM 1067 C C . PRO A 1 126 ? 4.179 -4.567 -10.244 1.00 91.31 126 PRO A C 1
ATOM 1069 O O . PRO A 1 126 ? 5.200 -4.814 -10.877 1.00 91.31 126 PRO A O 1
ATOM 1072 N N . MET A 1 127 ? 4.215 -4.031 -9.020 1.00 91.69 127 MET A N 1
ATOM 1073 C CA . MET A 1 127 ? 5.476 -3.625 -8.399 1.00 91.69 127 MET A CA 1
ATOM 1074 C C . MET A 1 127 ? 6.407 -4.810 -8.130 1.00 91.69 127 MET A C 1
ATOM 1076 O O . MET A 1 127 ? 7.604 -4.721 -8.393 1.00 91.69 127 MET A O 1
ATOM 1080 N N . ILE A 1 128 ? 5.870 -5.942 -7.670 1.00 92.00 128 ILE A N 1
ATOM 1081 C CA . ILE A 1 128 ? 6.644 -7.174 -7.475 1.00 92.00 128 ILE A CA 1
ATOM 1082 C C . ILE A 1 128 ? 7.157 -7.699 -8.819 1.00 92.00 128 ILE A C 1
ATOM 1084 O O . ILE A 1 128 ? 8.332 -8.040 -8.924 1.00 92.00 128 ILE A O 1
ATOM 1088 N N . VAL A 1 129 ? 6.321 -7.721 -9.862 1.00 92.12 129 VAL A N 1
ATOM 1089 C CA . VAL A 1 129 ? 6.729 -8.152 -11.211 1.00 92.12 129 VAL A CA 1
ATOM 1090 C C . VAL A 1 129 ? 7.851 -7.266 -11.753 1.00 92.12 129 VAL A C 1
ATOM 1092 O O . VAL A 1 129 ? 8.838 -7.788 -12.272 1.00 92.12 129 VAL A O 1
ATOM 1095 N N . LEU A 1 130 ? 7.749 -5.943 -11.591 1.00 90.44 130 LEU A N 1
ATOM 1096 C CA . LEU A 1 130 ? 8.826 -5.019 -11.945 1.00 90.44 130 LEU A CA 1
ATOM 1097 C C . LEU A 1 130 ? 10.079 -5.279 -11.104 1.00 90.44 130 LEU A C 1
ATOM 1099 O O . LEU A 1 130 ? 11.180 -5.250 -11.644 1.00 90.44 130 LEU A O 1
ATOM 1103 N N . GLY A 1 131 ? 9.929 -5.559 -9.807 1.00 89.12 131 GLY A N 1
ATOM 1104 C CA . GLY A 1 131 ? 11.028 -5.892 -8.900 1.00 89.12 131 GLY A CA 1
ATOM 1105 C C . GLY A 1 131 ? 11.790 -7.145 -9.328 1.00 89.12 131 GLY A C 1
ATOM 1106 O O . GLY A 1 131 ? 13.013 -7.108 -9.443 1.00 89.12 131 GLY A O 1
ATOM 1107 N N . VAL A 1 132 ? 11.075 -8.229 -9.644 1.00 89.81 132 VAL A N 1
ATOM 1108 C CA . VAL A 1 132 ? 11.671 -9.464 -10.175 1.00 89.81 132 VAL A CA 1
ATOM 1109 C C . VAL A 1 132 ? 12.306 -9.209 -11.541 1.00 89.81 132 VAL A C 1
ATOM 1111 O O . VAL A 1 132 ? 13.443 -9.612 -11.767 1.00 89.81 132 VAL A O 1
ATOM 1114 N N . GLY A 1 133 ? 11.628 -8.485 -12.435 1.00 87.50 133 GLY A N 1
ATOM 1115 C CA . GLY A 1 133 ? 12.176 -8.101 -13.738 1.00 87.50 133 GLY A CA 1
ATOM 1116 C C . GLY A 1 133 ? 13.457 -7.270 -13.622 1.00 87.50 133 GLY A C 1
ATOM 1117 O O . GLY A 1 133 ? 14.397 -7.474 -14.389 1.00 87.50 133 GLY A O 1
ATOM 1118 N N . ALA A 1 134 ? 13.546 -6.403 -12.611 1.00 88.69 134 ALA A N 1
ATOM 1119 C CA . ALA A 1 134 ? 14.712 -5.569 -12.343 1.00 88.69 134 ALA A CA 1
ATOM 1120 C C . ALA A 1 134 ? 15.954 -6.361 -11.905 1.00 88.69 134 ALA A C 1
ATOM 1122 O O . ALA A 1 134 ? 17.063 -5.839 -12.037 1.00 88.69 134 ALA A O 1
ATOM 1123 N N . LEU A 1 135 ? 15.793 -7.603 -11.425 1.00 87.38 135 LEU A N 1
ATOM 1124 C CA . LEU A 1 135 ? 16.914 -8.514 -11.157 1.00 87.38 135 LEU A CA 1
ATOM 1125 C C . LEU A 1 135 ? 17.581 -8.994 -12.451 1.00 87.38 135 LEU A C 1
ATOM 1127 O O . LEU A 1 135 ? 18.784 -9.235 -12.464 1.00 87.38 135 LEU A O 1
ATOM 1131 N N . PHE A 1 136 ? 16.811 -9.110 -13.536 1.00 88.31 136 PHE A N 1
ATOM 1132 C CA . PHE A 1 136 ? 17.301 -9.569 -14.836 1.00 88.31 136 PHE A CA 1
ATOM 1133 C C . PHE A 1 136 ? 17.677 -8.411 -15.764 1.00 88.31 136 PHE A C 1
ATOM 1135 O O . PHE A 1 136 ? 18.616 -8.528 -16.548 1.00 88.31 136 PHE A O 1
ATOM 1142 N N . ASN A 1 137 ? 16.954 -7.288 -15.699 1.00 85.81 137 ASN A N 1
ATOM 1143 C CA . ASN A 1 137 ? 17.214 -6.118 -16.530 1.00 85.81 137 ASN A CA 1
ATOM 1144 C C . ASN A 1 137 ? 16.833 -4.818 -15.801 1.00 85.81 137 ASN A C 1
ATOM 1146 O O . ASN A 1 137 ? 15.691 -4.623 -15.390 1.00 85.81 137 ASN A O 1
ATOM 1150 N N . SER A 1 138 ? 17.766 -3.871 -15.697 1.00 83.88 138 SER A N 1
ATOM 1151 C CA . SER A 1 138 ? 17.546 -2.586 -15.020 1.00 83.88 138 SER A CA 1
ATOM 1152 C C . SER A 1 138 ? 16.449 -1.721 -15.660 1.00 83.88 138 SER A C 1
ATOM 1154 O O . SER A 1 138 ? 15.896 -0.849 -14.986 1.00 83.88 138 SER A O 1
ATOM 1156 N N . ASN A 1 139 ? 16.067 -1.993 -16.913 1.00 84.12 139 ASN A N 1
ATOM 1157 C CA . ASN A 1 139 ? 14.996 -1.286 -17.622 1.00 84.12 139 ASN A CA 1
ATOM 1158 C C . ASN A 1 139 ? 13.607 -1.463 -16.983 1.00 84.12 139 ASN A C 1
ATOM 1160 O O . ASN A 1 139 ? 12.739 -0.614 -17.171 1.00 84.12 139 ASN A O 1
ATOM 1164 N N . TYR A 1 140 ? 13.385 -2.499 -16.168 1.00 81.88 140 TYR A N 1
ATOM 1165 C CA . TYR A 1 140 ? 12.110 -2.673 -15.456 1.00 81.88 140 TYR A CA 1
ATOM 1166 C C . TYR A 1 140 ? 11.851 -1.586 -14.395 1.00 81.88 140 TYR A C 1
ATOM 1168 O O . TYR A 1 140 ? 10.710 -1.386 -13.985 1.00 81.88 140 TYR A O 1
ATOM 1176 N N . ARG A 1 141 ? 12.868 -0.805 -14.003 1.00 83.00 141 ARG A N 1
ATOM 1177 C CA . ARG A 1 141 ? 12.720 0.331 -13.070 1.00 83.00 141 ARG A CA 1
ATOM 1178 C C . ARG A 1 141 ? 11.958 1.529 -13.651 1.00 83.00 141 ARG A C 1
ATOM 1180 O O . ARG A 1 141 ? 11.656 2.465 -12.915 1.00 83.00 141 ARG A O 1
ATOM 1187 N N . TRP A 1 142 ? 11.653 1.504 -14.947 1.00 81.62 142 TRP A N 1
ATOM 1188 C CA . TRP A 1 142 ? 10.891 2.541 -15.651 1.00 81.62 142 TRP A CA 1
ATOM 1189 C C . TRP A 1 142 ? 9.385 2.239 -15.716 1.00 81.62 142 TRP A C 1
ATOM 1191 O O . TRP A 1 142 ? 8.609 3.012 -16.271 1.00 81.62 142 TRP A O 1
ATOM 1201 N N . GLY A 1 143 ? 8.944 1.100 -15.170 1.00 83.44 143 GLY A N 1
ATOM 1202 C CA . GLY A 1 143 ? 7.529 0.742 -15.139 1.00 83.44 143 GLY A CA 1
ATOM 1203 C C . GLY A 1 143 ? 6.745 1.612 -14.157 1.00 83.44 143 GLY A C 1
ATOM 1204 O O . GLY A 1 143 ? 7.102 1.705 -12.984 1.00 83.44 143 GLY A O 1
ATOM 1205 N N . TRP A 1 144 ? 5.656 2.227 -14.615 1.00 87.25 144 TRP A N 1
ATOM 1206 C CA . TRP A 1 144 ? 4.751 2.986 -13.751 1.00 87.25 144 TRP A CA 1
ATOM 1207 C C . TRP A 1 144 ? 3.748 2.066 -13.041 1.00 87.25 144 TRP A C 1
ATOM 1209 O O . TRP A 1 144 ? 3.190 1.154 -13.653 1.00 87.25 144 TRP A O 1
ATOM 1219 N N . VAL A 1 145 ? 3.492 2.337 -11.758 1.00 87.56 145 VAL A N 1
ATOM 1220 C CA . VAL A 1 145 ? 2.516 1.614 -10.927 1.00 87.56 145 VAL A CA 1
ATOM 1221 C C . VAL A 1 145 ? 1.617 2.634 -10.214 1.00 87.56 145 VAL A C 1
ATOM 1223 O O . VAL A 1 145 ? 2.140 3.607 -9.663 1.00 87.56 145 VAL A O 1
ATOM 1226 N N . PRO A 1 146 ? 0.282 2.442 -10.183 1.00 86.25 146 PRO A N 1
ATOM 1227 C CA . PRO A 1 146 ? -0.669 3.396 -9.604 1.00 86.25 146 PRO A CA 1
ATOM 1228 C C . PRO A 1 146 ? -0.686 3.379 -8.061 1.00 86.25 146 PRO A C 1
ATOM 1230 O O . PRO A 1 146 ? -1.716 3.104 -7.444 1.00 86.25 146 PRO A O 1
ATOM 1233 N N . MET A 1 147 ? 0.435 3.711 -7.411 1.00 87.12 147 MET A N 1
ATOM 1234 C CA . MET A 1 147 ? 0.549 3.685 -5.940 1.00 87.12 147 MET A CA 1
ATOM 1235 C C . MET A 1 147 ? -0.392 4.661 -5.230 1.00 87.12 147 MET A C 1
ATOM 1237 O O . MET A 1 147 ? -0.737 4.440 -4.075 1.00 87.12 147 MET A O 1
ATOM 1241 N N . TYR A 1 148 ? -0.896 5.693 -5.913 1.00 84.81 148 TYR A N 1
ATOM 1242 C CA . TYR A 1 148 ? -1.899 6.605 -5.349 1.00 84.81 148 TYR A CA 1
ATOM 1243 C C . TYR A 1 148 ? -3.183 5.892 -4.884 1.00 84.81 148 TYR A C 1
ATOM 1245 O O . TYR A 1 148 ? -3.878 6.394 -4.002 1.00 84.81 148 TYR A O 1
ATOM 1253 N N . LEU A 1 149 ? -3.502 4.708 -5.424 1.00 85.50 149 LEU A N 1
ATOM 1254 C CA . LEU A 1 149 ? -4.658 3.918 -4.987 1.00 85.50 149 LEU A CA 1
ATOM 1255 C C . LEU A 1 149 ? -4.534 3.458 -3.524 1.00 85.50 149 LEU A C 1
ATOM 1257 O O . LEU A 1 149 ? -5.551 3.231 -2.863 1.00 85.50 149 LEU A O 1
ATOM 1261 N N . ARG A 1 150 ? -3.308 3.395 -2.987 1.00 84.69 150 ARG A N 1
ATOM 1262 C CA . ARG A 1 150 ? -3.021 3.046 -1.587 1.00 84.69 150 ARG A CA 1
ATOM 1263 C C . ARG A 1 150 ? -3.598 4.034 -0.576 1.00 84.69 150 ARG A C 1
ATOM 1265 O O . ARG A 1 150 ? -3.842 3.659 0.566 1.00 84.69 150 ARG A O 1
ATOM 1272 N N . VAL A 1 151 ? -3.963 5.251 -0.992 1.00 82.88 151 VAL A N 1
ATOM 1273 C CA . VAL A 1 151 ? -4.709 6.201 -0.141 1.00 82.88 151 VAL A CA 1
ATOM 1274 C C . VAL A 1 151 ? -6.010 5.584 0.393 1.00 82.88 151 VAL A C 1
ATOM 1276 O O . VAL A 1 151 ? -6.456 5.917 1.491 1.00 82.88 151 VAL A O 1
ATOM 1279 N N . TRP A 1 152 ? -6.600 4.627 -0.330 1.00 81.38 152 TRP A N 1
ATOM 1280 C CA . TRP A 1 152 ? -7.778 3.906 0.145 1.00 81.38 152 TRP A CA 1
ATOM 1281 C C . TRP A 1 152 ? -7.489 3.008 1.359 1.00 81.38 152 TRP A C 1
ATOM 1283 O O . TRP A 1 152 ? -8.350 2.863 2.231 1.00 81.38 152 TRP A O 1
ATOM 1293 N N . TRP A 1 153 ? -6.292 2.420 1.439 1.00 79.62 153 TRP A N 1
ATOM 1294 C CA . TRP A 1 153 ? -5.840 1.677 2.617 1.00 79.62 153 TRP A CA 1
ATOM 1295 C C . TRP A 1 153 ? -5.634 2.618 3.796 1.00 79.62 153 TRP A C 1
ATOM 1297 O O . TRP A 1 153 ? -6.233 2.387 4.842 1.00 79.62 153 TRP A O 1
ATOM 1307 N N . ILE A 1 154 ? -4.949 3.749 3.586 1.00 80.69 154 ILE A N 1
ATOM 1308 C CA . ILE A 1 154 ? -4.773 4.792 4.611 1.00 80.69 154 ILE A CA 1
ATOM 1309 C C . ILE A 1 154 ? -6.127 5.224 5.186 1.00 80.69 154 ILE A C 1
ATOM 1311 O O . ILE A 1 154 ? -6.305 5.240 6.401 1.00 80.69 154 ILE A O 1
ATOM 1315 N N . ASN A 1 155 ? -7.109 5.515 4.329 1.00 77.81 155 ASN A N 1
ATOM 1316 C CA . ASN A 1 155 ? -8.444 5.911 4.774 1.00 77.81 155 ASN A CA 1
ATOM 1317 C C . ASN A 1 155 ? -9.124 4.822 5.621 1.00 77.81 155 ASN A C 1
ATOM 1319 O O . ASN A 1 155 ? -9.674 5.120 6.678 1.00 77.81 155 ASN A O 1
ATOM 1323 N N . ASN A 1 156 ? -9.062 3.553 5.203 1.00 73.00 156 ASN A N 1
ATOM 1324 C CA . ASN A 1 156 ? -9.628 2.461 6.001 1.00 73.00 156 ASN A CA 1
ATOM 1325 C C . ASN A 1 156 ? -8.901 2.287 7.337 1.00 73.00 156 ASN A C 1
ATOM 1327 O O . ASN A 1 156 ? -9.566 2.098 8.353 1.00 73.00 156 ASN A O 1
ATOM 1331 N N . CYS A 1 157 ? -7.572 2.387 7.359 1.00 72.88 157 CYS A N 1
ATOM 1332 C CA . CYS A 1 157 ? -6.787 2.313 8.586 1.00 72.88 157 CYS A CA 1
ATOM 1333 C C . CYS A 1 157 ? -7.149 3.444 9.548 1.00 72.88 157 CYS A C 1
ATOM 1335 O O . CYS A 1 157 ? -7.393 3.175 10.719 1.00 72.88 157 CYS A O 1
ATOM 1337 N N . VAL A 1 158 ? -7.286 4.679 9.056 1.00 73.50 158 VAL A N 1
ATOM 1338 C CA . VAL A 1 158 ? -7.746 5.822 9.857 1.00 73.50 158 VAL A CA 1
ATOM 1339 C C . VAL A 1 158 ? -9.158 5.582 10.388 1.00 73.50 158 VAL A C 1
ATOM 1341 O O . VAL A 1 158 ? -9.390 5.795 11.572 1.00 73.50 158 VAL A O 1
ATOM 1344 N N . CYS A 1 159 ? -10.095 5.084 9.574 1.00 71.00 159 CYS A N 1
ATOM 1345 C CA . CYS A 1 159 ? -11.438 4.744 10.058 1.00 71.00 159 CYS A CA 1
ATOM 1346 C C . CYS A 1 159 ? -11.405 3.691 11.180 1.00 71.00 159 CYS A C 1
ATOM 1348 O O . CYS A 1 159 ? -12.081 3.853 12.190 1.00 71.00 159 CYS A O 1
ATOM 1350 N N . VAL A 1 160 ? -10.602 2.633 11.031 1.00 68.81 160 VAL A N 1
ATOM 1351 C CA . VAL A 1 160 ? -10.457 1.579 12.051 1.00 68.81 160 VAL A CA 1
ATOM 1352 C C . VAL A 1 160 ? -9.791 2.118 13.320 1.00 68.81 160 VAL A C 1
ATOM 1354 O O . VAL A 1 160 ? -10.205 1.779 14.427 1.00 68.81 160 VAL A O 1
ATOM 1357 N N . LEU A 1 161 ? -8.787 2.979 13.162 1.00 70.69 161 LEU A N 1
ATOM 1358 C CA . LEU A 1 161 ? -8.079 3.633 14.255 1.00 70.69 161 LEU A CA 1
ATOM 1359 C C . LEU A 1 161 ? -9.019 4.571 15.033 1.00 70.69 161 LEU A C 1
ATOM 1361 O O . LEU A 1 161 ? -9.016 4.577 16.260 1.00 70.69 161 LEU A O 1
ATOM 1365 N N . LEU A 1 162 ? -9.878 5.314 14.334 1.00 67.25 162 LEU A N 1
ATOM 1366 C CA . LEU A 1 162 ? -10.890 6.180 14.941 1.00 67.25 162 LEU A CA 1
ATOM 1367 C C . LEU A 1 162 ? -11.991 5.395 15.663 1.00 67.25 162 LEU A C 1
ATOM 1369 O O . LEU A 1 162 ? -12.507 5.885 16.660 1.00 67.25 162 LEU A O 1
ATOM 1373 N N . ASP A 1 163 ? -12.320 4.186 15.207 1.00 66.81 163 ASP A N 1
ATOM 1374 C CA . ASP A 1 163 ? -13.287 3.298 15.865 1.00 66.81 163 ASP A CA 1
ATOM 1375 C C . ASP A 1 163 ? -12.719 2.611 17.125 1.00 66.81 163 ASP A C 1
ATOM 1377 O O . ASP A 1 163 ? -13.467 1.969 17.874 1.00 66.81 163 ASP A O 1
ATOM 1381 N N . TYR A 1 164 ? -11.409 2.715 17.384 1.00 65.88 164 TYR A N 1
ATOM 1382 C CA . TYR A 1 164 ? -10.780 2.066 18.531 1.00 65.88 164 TYR A CA 1
ATOM 1383 C C . TYR A 1 164 ? -11.210 2.745 19.840 1.00 65.88 164 TYR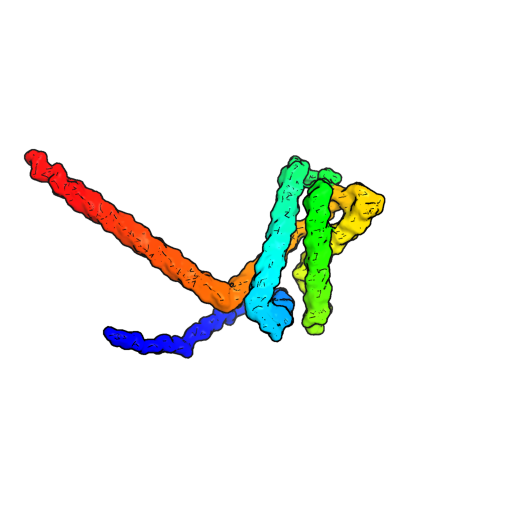 A C 1
ATOM 1385 O O . TYR A 1 164 ? -11.018 3.952 20.002 1.00 65.88 164 TYR A O 1
ATOM 1393 N N . PRO A 1 165 ? -11.728 2.006 20.840 1.00 65.38 165 PRO A N 1
ATOM 1394 C CA . PRO A 1 165 ? -12.319 2.603 22.041 1.00 65.38 165 PRO A CA 1
ATOM 1395 C C . PRO A 1 165 ? -11.330 3.453 22.849 1.00 65.38 165 PRO A C 1
ATOM 1397 O O . PRO A 1 165 ? -11.733 4.411 23.506 1.00 65.38 165 PRO A O 1
ATOM 1400 N N . GLN A 1 166 ? -10.038 3.126 22.795 1.00 66.69 166 GLN A N 1
ATOM 1401 C CA . GLN A 1 166 ? -8.972 3.899 23.437 1.00 66.69 166 GLN A CA 1
ATOM 1402 C C . GLN A 1 166 ? -8.764 5.261 22.752 1.00 66.69 166 GLN A C 1
ATOM 1404 O O . GLN A 1 166 ? -8.585 6.272 23.428 1.00 66.69 166 GLN A O 1
ATOM 1409 N N . ILE A 1 167 ? -8.864 5.302 21.422 1.00 64.75 167 ILE A N 1
ATOM 1410 C CA . ILE A 1 167 ? -8.673 6.508 20.610 1.00 64.75 167 ILE A CA 1
ATOM 1411 C C . ILE A 1 167 ? -9.925 7.379 20.631 1.00 64.75 167 ILE A C 1
ATOM 1413 O O . ILE A 1 167 ? -9.804 8.589 20.769 1.00 64.75 167 ILE A O 1
ATOM 1417 N N . VAL A 1 168 ? -11.122 6.786 20.621 1.00 67.25 168 VAL A N 1
ATOM 1418 C CA . VAL A 1 168 ? -12.381 7.517 20.843 1.00 67.25 168 VAL A CA 1
ATOM 1419 C C . VAL A 1 168 ? -12.357 8.245 22.188 1.00 67.25 168 VAL A C 1
ATOM 1421 O O . VAL A 1 168 ? -12.703 9.422 22.251 1.00 67.25 168 VAL A O 1
ATOM 1424 N N . ARG A 1 169 ? -11.913 7.575 23.263 1.00 64.00 169 ARG A N 1
ATOM 1425 C CA . ARG A 1 169 ? -11.762 8.209 24.585 1.00 64.00 169 ARG A CA 1
ATOM 1426 C C . ARG A 1 169 ? -10.749 9.352 24.537 1.00 64.00 169 ARG A C 1
ATOM 1428 O O . ARG A 1 169 ? -11.085 10.462 24.933 1.00 64.00 169 ARG A O 1
ATOM 1435 N N . CYS A 1 170 ? -9.575 9.106 23.956 1.00 65.94 170 CYS A N 1
ATOM 1436 C CA . CYS A 1 170 ? -8.533 10.119 23.803 1.00 65.94 170 CYS A CA 1
ATOM 1437 C C . CYS A 1 170 ? -9.002 11.334 22.978 1.00 65.94 170 CYS A C 1
ATOM 1439 O O . CYS A 1 170 ? -8.754 12.469 23.359 1.00 65.94 170 CYS A O 1
ATOM 1441 N N . MET A 1 171 ? -9.742 11.129 21.886 1.00 65.56 171 MET A N 1
ATOM 1442 C CA . MET A 1 171 ? -10.290 12.206 21.050 1.00 65.56 171 MET A CA 1
ATOM 1443 C C . MET A 1 171 ? -11.325 13.052 21.795 1.00 65.56 171 MET A C 1
ATOM 1445 O O . MET A 1 171 ? -11.319 14.276 21.670 1.00 65.56 171 MET A O 1
ATOM 1449 N N . VAL A 1 172 ? -12.193 12.424 22.594 1.00 65.62 172 VAL A N 1
ATOM 1450 C CA . VAL A 1 172 ? -13.144 13.140 23.458 1.00 65.62 172 VAL A CA 1
ATOM 1451 C C . VAL A 1 172 ? -12.399 13.967 24.509 1.00 65.62 172 VAL A C 1
ATOM 1453 O O . VAL A 1 172 ? -12.764 15.122 24.746 1.00 65.62 172 VAL A O 1
ATOM 1456 N N . ASP A 1 173 ? -11.337 13.414 25.093 1.00 63.91 173 ASP A N 1
ATOM 1457 C CA . ASP A 1 173 ? -10.509 14.108 26.079 1.00 63.91 173 ASP A CA 1
ATOM 1458 C C . ASP A 1 173 ? -9.734 15.280 25.449 1.00 63.91 173 ASP A C 1
ATOM 1460 O O . ASP A 1 173 ? -9.835 16.406 25.942 1.00 63.91 173 ASP A O 1
ATOM 1464 N N . MET A 1 174 ? -9.088 15.077 24.295 1.00 64.38 174 MET A N 1
ATOM 1465 C CA . MET A 1 174 ? -8.394 16.131 23.542 1.00 64.38 174 MET A CA 1
ATOM 1466 C C . MET A 1 174 ? -9.343 17.244 23.090 1.00 64.38 174 MET A C 1
ATOM 1468 O O . MET A 1 174 ? -9.010 18.426 23.194 1.00 64.38 174 MET A O 1
ATOM 1472 N N . TYR A 1 175 ? -10.547 16.909 22.621 1.00 65.94 175 TYR A N 1
ATOM 1473 C CA . TYR A 1 175 ? -11.557 17.907 22.265 1.00 65.94 175 TYR A CA 1
ATOM 1474 C C . TYR A 1 175 ? -11.962 18.742 23.486 1.00 65.94 175 TYR A C 1
ATOM 1476 O O . TYR A 1 175 ? -12.014 19.974 23.433 1.00 65.94 175 TYR A O 1
ATOM 1484 N N . ARG A 1 176 ? -12.180 18.084 24.628 1.00 60.19 176 ARG A N 1
ATOM 1485 C CA . ARG A 1 176 ? -12.531 18.745 25.888 1.00 60.19 176 ARG A CA 1
ATOM 1486 C C . ARG A 1 176 ? -11.409 19.654 26.391 1.00 60.19 176 ARG A C 1
ATOM 1488 O O . ARG A 1 176 ? -11.689 20.741 26.903 1.00 60.19 176 ARG A O 1
ATOM 1495 N N . GLU A 1 177 ? -10.156 19.243 26.242 1.00 68.69 177 GLU A N 1
ATOM 1496 C CA . GLU A 1 177 ? -8.975 20.045 26.575 1.00 68.69 177 GLU A CA 1
ATOM 1497 C C . GLU A 1 177 ? -8.801 21.236 25.636 1.00 68.69 177 GLU A C 1
ATOM 1499 O O . GLU A 1 177 ? -8.567 22.351 26.103 1.00 68.69 177 GLU A O 1
ATOM 1504 N N . THR A 1 178 ? -9.041 21.043 24.341 1.00 70.56 178 THR A N 1
ATOM 1505 C CA . THR A 1 178 ? -9.016 22.109 23.335 1.00 70.56 178 THR A CA 1
ATOM 1506 C C . THR A 1 178 ? -10.082 23.166 23.643 1.00 70.56 178 THR A C 1
ATOM 1508 O O . THR A 1 178 ? -9.777 24.356 23.720 1.00 70.56 178 THR A O 1
ATOM 1511 N N . CYS A 1 179 ? -11.317 22.761 23.960 1.00 63.22 179 CYS A N 1
ATOM 1512 C CA . CYS A 1 179 ? -12.365 23.688 24.401 1.00 63.22 179 CYS A CA 1
ATOM 1513 C C . CYS A 1 179 ? -12.015 24.411 25.717 1.00 63.22 179 CYS A C 1
ATOM 1515 O O . CYS A 1 179 ? -12.314 25.599 25.877 1.00 63.22 179 CYS A O 1
ATOM 1517 N N . ARG A 1 180 ? -11.361 23.738 26.676 1.00 67.06 180 ARG A N 1
ATOM 1518 C CA . ARG A 1 180 ? -10.865 24.380 27.911 1.00 67.06 180 ARG A CA 1
ATOM 1519 C C . ARG A 1 180 ? -9.768 25.401 27.625 1.00 67.06 180 ARG A C 1
ATOM 1521 O O . ARG A 1 180 ? -9.749 26.454 28.256 1.00 67.06 180 ARG A O 1
ATOM 1528 N N . PHE A 1 181 ? -8.878 25.113 26.684 1.00 76.38 181 PHE A N 1
ATOM 1529 C CA . PHE A 1 181 ? -7.844 26.047 26.262 1.00 76.38 181 PHE A CA 1
ATOM 1530 C C . PHE A 1 181 ? -8.460 27.289 25.609 1.00 76.38 181 PHE A C 1
ATOM 1532 O O . PHE A 1 181 ? -8.205 28.402 26.065 1.00 76.38 181 PHE A O 1
ATOM 1539 N N . PHE A 1 182 ? -9.363 27.114 24.640 1.00 69.50 182 PHE A N 1
ATOM 1540 C CA . PHE A 1 182 ? -10.044 28.236 23.989 1.00 69.50 182 PHE A CA 1
ATOM 1541 C C . PHE A 1 182 ? -10.890 29.059 24.962 1.00 69.50 182 PHE A C 1
ATOM 1543 O O . PHE A 1 182 ? -10.797 30.282 24.962 1.00 69.50 182 PHE A O 1
ATOM 1550 N N . SER A 1 183 ? -11.661 28.429 25.851 1.00 67.12 183 SER A N 1
ATOM 1551 C CA . SER A 1 183 ? -12.440 29.162 26.862 1.00 67.12 183 SER A CA 1
ATOM 1552 C C . SER A 1 183 ? -11.561 29.966 27.826 1.00 67.12 183 SER A C 1
ATOM 1554 O O . SER A 1 183 ? -11.924 31.083 28.195 1.00 67.12 183 SER A O 1
ATOM 1556 N N . ARG A 1 184 ? -10.380 29.453 28.199 1.00 73.31 184 ARG A N 1
ATOM 1557 C CA . ARG A 1 184 ? -9.389 30.212 28.979 1.00 73.31 184 ARG A CA 1
ATOM 1558 C C . ARG A 1 184 ? -8.818 31.382 28.184 1.00 73.31 184 ARG A C 1
ATOM 1560 O O . ARG A 1 184 ? -8.719 32.468 28.743 1.00 73.31 184 ARG A O 1
ATOM 1567 N N . LEU A 1 185 ? -8.505 31.172 26.907 1.00 74.56 185 LEU A N 1
ATOM 1568 C CA . LEU A 1 185 ? -7.935 32.184 26.019 1.00 74.56 185 LEU A CA 1
ATOM 1569 C C . LEU A 1 185 ? -8.922 33.327 25.732 1.00 74.56 185 LEU A C 1
ATOM 1571 O O . LEU A 1 185 ? -8.563 34.496 25.817 1.00 74.56 185 LEU A O 1
ATOM 1575 N N . PHE A 1 186 ? -10.196 33.013 25.492 1.00 68.94 186 PHE A N 1
ATOM 1576 C CA . PHE A 1 186 ? -11.251 34.023 25.356 1.00 68.94 186 PHE A CA 1
ATOM 1577 C C . PHE A 1 186 ? -11.475 34.795 26.657 1.00 68.94 186 PHE A C 1
ATOM 1579 O O . PHE A 1 186 ? -11.650 36.013 26.636 1.00 68.94 186 PHE A O 1
ATOM 1586 N N . ARG A 1 187 ? -11.430 34.109 27.804 1.00 69.00 187 ARG A N 1
ATOM 1587 C CA . ARG A 1 187 ? -11.573 34.755 29.110 1.00 69.00 187 ARG A CA 1
ATOM 1588 C C . ARG A 1 187 ? -10.424 35.726 29.378 1.00 69.00 187 ARG A C 1
ATOM 1590 O O . ARG A 1 187 ? -10.688 36.860 29.761 1.00 69.00 187 ARG A O 1
ATOM 1597 N N . SER A 1 188 ? -9.174 35.321 29.154 1.00 69.38 188 SER A N 1
ATOM 1598 C CA . SER A 1 188 ? -8.009 36.194 29.346 1.00 69.38 188 SER A CA 1
ATOM 1599 C C . SER A 1 188 ? -8.015 37.389 28.389 1.00 69.38 188 SER A C 1
ATOM 1601 O O . SER A 1 188 ? -7.737 38.504 28.827 1.00 69.38 188 SER A O 1
ATOM 1603 N N . HIS A 1 189 ? -8.426 37.200 27.132 1.00 61.75 189 HIS A N 1
ATOM 1604 C CA . HIS A 1 189 ? -8.555 38.296 26.168 1.00 61.75 189 HIS A CA 1
ATOM 1605 C C . HIS A 1 189 ? -9.646 39.306 26.571 1.00 61.75 189 HIS A C 1
ATOM 1607 O O . HIS A 1 189 ? -9.449 40.514 26.439 1.00 61.75 189 HIS A O 1
ATOM 1613 N N . LEU A 1 190 ? -10.766 38.836 27.138 1.00 60.91 190 LEU A N 1
ATOM 1614 C CA . LEU A 1 190 ? -11.841 39.691 27.658 1.00 60.91 190 LEU A CA 1
ATOM 1615 C C . LEU A 1 190 ? -11.405 40.494 28.900 1.00 60.91 190 LEU A C 1
ATOM 1617 O O . LEU A 1 190 ? -11.775 41.657 29.042 1.00 60.91 190 LEU A O 1
ATOM 1621 N N . TYR A 1 191 ? -10.594 39.906 29.789 1.00 58.69 191 TYR A N 1
ATOM 1622 C CA . TYR A 1 191 ? -10.030 40.612 30.950 1.00 58.69 191 TYR A CA 1
ATOM 1623 C C . TYR A 1 191 ? -9.025 41.698 30.546 1.00 58.69 191 TYR A C 1
ATOM 1625 O O . TYR A 1 191 ? -9.033 42.781 31.129 1.00 58.69 191 TYR A O 1
ATOM 1633 N N . LEU A 1 192 ? -8.204 41.443 29.524 1.00 59.31 192 LEU A N 1
ATOM 1634 C CA . LEU A 1 192 ? -7.272 42.430 28.972 1.00 59.31 192 LEU A CA 1
ATOM 1635 C C . LEU A 1 192 ? -8.016 43.605 28.323 1.00 59.31 192 LEU A C 1
ATOM 1637 O O . LEU A 1 192 ? -7.691 44.759 28.591 1.00 59.31 192 LEU A O 1
ATOM 1641 N N . TYR A 1 193 ? -9.079 43.323 27.565 1.00 56.28 193 TYR A N 1
ATOM 1642 C CA . TYR A 1 193 ? -9.938 44.356 26.979 1.00 56.28 193 TYR A CA 1
ATOM 1643 C C . TYR A 1 193 ? -10.672 45.183 28.046 1.00 56.28 193 TYR A C 1
ATOM 1645 O O . TYR A 1 193 ? -10.770 46.403 27.930 1.00 56.28 193 TYR A O 1
ATOM 1653 N N . ARG A 1 194 ? -11.138 44.542 29.127 1.00 55.06 194 ARG A N 1
ATOM 1654 C CA . ARG A 1 194 ? -11.796 45.221 30.255 1.00 55.06 194 ARG A CA 1
ATOM 1655 C C . ARG A 1 194 ? -10.829 46.097 31.061 1.00 55.06 194 ARG A C 1
ATOM 1657 O O . ARG A 1 194 ? -11.222 47.174 31.493 1.00 55.06 194 ARG A O 1
ATOM 1664 N N . ASN A 1 195 ? -9.571 45.683 31.224 1.00 55.56 195 ASN A N 1
ATOM 1665 C CA . ASN A 1 195 ? -8.542 46.503 31.875 1.00 55.56 195 ASN A CA 1
ATOM 1666 C C . ASN A 1 195 ? -8.066 47.671 30.998 1.00 55.56 195 ASN A C 1
ATOM 1668 O O . ASN A 1 195 ? -7.830 48.750 31.529 1.00 55.56 195 ASN A O 1
ATOM 1672 N N . LEU A 1 196 ? -7.987 47.503 29.674 1.00 56.66 196 LEU A N 1
ATOM 1673 C CA . LEU A 1 196 ? -7.691 48.602 28.744 1.00 56.66 196 LEU A CA 1
ATOM 1674 C C . LEU A 1 196 ? -8.838 49.624 28.683 1.00 56.66 196 LEU A C 1
ATOM 1676 O O . LEU A 1 196 ? -8.589 50.823 28.758 1.00 56.66 196 LEU A O 1
ATOM 1680 N N . SER A 1 197 ? -10.089 49.154 28.650 1.00 55.22 197 SER A N 1
ATOM 1681 C CA . SER A 1 197 ? -11.289 50.002 28.719 1.00 55.22 197 SER A CA 1
ATOM 1682 C C . SER A 1 197 ? -11.408 50.765 30.045 1.00 55.22 197 SER A C 1
ATOM 1684 O O . SER A 1 197 ? -11.814 51.925 30.040 1.00 55.22 197 SER A O 1
ATOM 1686 N N . ASN A 1 198 ? -11.035 50.154 31.173 1.00 51.31 198 ASN A N 1
ATOM 1687 C CA . ASN A 1 198 ? -11.020 50.834 32.471 1.00 51.31 198 ASN A CA 1
ATOM 1688 C C . ASN A 1 198 ? -9.788 51.741 32.658 1.00 51.31 198 ASN A C 1
ATOM 1690 O O . ASN A 1 198 ? -9.869 52.728 33.386 1.00 51.31 198 ASN A O 1
ATOM 1694 N N . GLY A 1 199 ? -8.667 51.452 31.990 1.00 49.69 199 GLY A N 1
ATOM 1695 C CA . GLY A 1 199 ? -7.461 52.287 32.002 1.00 49.69 199 GLY A CA 1
ATOM 1696 C C . GLY A 1 199 ? -7.614 53.596 31.220 1.00 49.69 199 GLY A C 1
ATOM 1697 O O . GLY A 1 199 ? -7.064 54.616 31.625 1.00 49.69 199 GLY A O 1
ATOM 1698 N N . SER A 1 200 ? -8.424 53.616 30.156 1.00 47.00 200 SER A N 1
ATOM 1699 C CA . SER A 1 200 ? -8.725 54.840 29.394 1.00 47.00 200 SER A CA 1
ATOM 1700 C C . SER A 1 200 ? -9.675 55.812 30.105 1.00 47.00 200 SER A C 1
ATOM 1702 O O . SER A 1 200 ? -9.730 56.981 29.737 1.00 47.00 200 SER A O 1
ATOM 1704 N N . VAL A 1 201 ? -10.404 55.374 31.139 1.00 47.53 201 VAL A N 1
ATOM 1705 C CA . VAL A 1 201 ? -11.307 56.251 31.915 1.00 47.53 201 VAL A CA 1
ATOM 1706 C C . VAL A 1 201 ? -10.549 57.062 32.977 1.00 47.53 201 VAL A C 1
ATOM 1708 O O . VAL A 1 201 ? -11.019 58.114 33.400 1.00 47.53 201 VAL A O 1
ATOM 1711 N N . LEU A 1 202 ? -9.343 56.638 33.369 1.00 46.22 202 LEU A N 1
ATOM 1712 C CA . LEU A 1 202 ? -8.541 57.330 34.388 1.00 46.22 202 LEU A CA 1
ATOM 1713 C C . LEU A 1 202 ? -7.662 58.468 33.842 1.00 46.22 202 LEU A C 1
ATOM 1715 O O . LEU A 1 202 ? -7.206 59.290 34.628 1.00 46.22 202 LEU A O 1
ATOM 1719 N N . HIS A 1 203 ? -7.475 58.577 32.522 1.00 43.44 203 HIS A N 1
ATOM 1720 C CA . HIS A 1 203 ? -6.694 59.663 31.908 1.00 43.44 203 HIS A CA 1
ATOM 1721 C C . HIS A 1 203 ? -7.536 60.838 31.371 1.00 43.44 203 HIS A C 1
ATOM 1723 O O . HIS A 1 203 ? -6.975 61.823 30.901 1.00 43.44 203 HIS A O 1
ATOM 1729 N N . GLY A 1 204 ? -8.869 60.770 31.468 1.00 44.5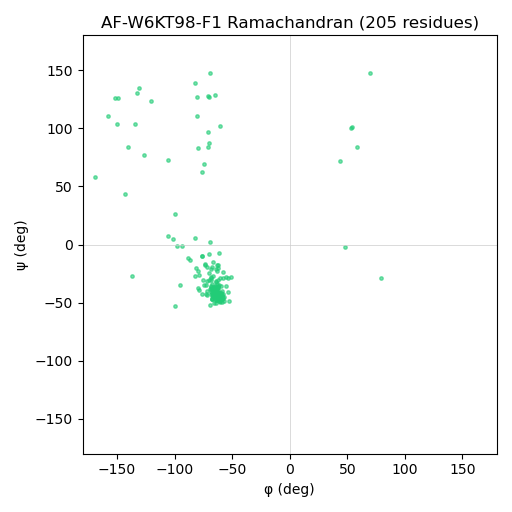9 204 GLY A N 1
ATOM 1730 C CA . GLY A 1 204 ? -9.802 61.804 30.994 1.00 44.59 204 GLY A CA 1
ATOM 1731 C C . GLY A 1 204 ? -10.332 62.744 32.082 1.00 44.59 204 GLY A C 1
ATOM 1732 O O . GLY A 1 204 ? -11.455 63.228 31.966 1.00 44.59 204 GLY A O 1
ATOM 1733 N N . LYS A 1 205 ? -9.586 62.950 33.176 1.00 40.91 205 LYS A N 1
ATOM 1734 C CA . LYS A 1 205 ? -10.012 63.815 34.291 1.00 40.91 205 LYS A CA 1
ATOM 1735 C C . LYS A 1 205 ? -8.859 64.609 34.911 1.00 40.91 205 LYS A C 1
ATOM 1737 O O . LYS A 1 205 ? -8.753 64.704 36.126 1.00 40.91 205 LYS A O 1
ATOM 1742 N N . ILE A 1 206 ? -7.993 65.168 34.070 1.00 47.38 206 ILE A N 1
ATOM 1743 C CA . ILE A 1 206 ? -7.142 66.310 34.427 1.00 47.38 206 ILE A CA 1
ATOM 1744 C C . ILE A 1 206 ? -7.104 67.238 33.210 1.00 47.38 206 ILE A C 1
ATOM 1746 O O . ILE A 1 206 ? -6.221 67.112 32.366 1.00 47.38 206 ILE A O 1
ATOM 1750 N N . HIS A 1 207 ? -8.119 68.091 33.086 1.00 36.19 207 HIS A N 1
ATOM 1751 C CA . HIS A 1 207 ? -7.999 69.489 32.666 1.00 36.19 207 HIS A CA 1
ATOM 1752 C C . HIS A 1 207 ? -9.335 70.208 32.847 1.00 36.19 207 HIS A C 1
ATOM 1754 O O . HIS A 1 207 ? -10.379 69.588 32.542 1.00 36.19 207 HIS A O 1
#